Protein AF-A0A8J9UWP9-F1 (afdb_monomer)

Foldseek 3Di:
DDDDDPVVVCVVVVVVVVVVVVVVVVVVVVVVVVVVVVVVPDPPVVVVVVVVVVVDDDDPVVVVVVVVVVVQVVPPAADPVLVVLLVVLLVLLVVLLVVLLVLLVVLLVLLVCQPPPNDDPVSVVVNVVSLVVSLVSLVVSLVSLVVSLPRDHPDPVSVVSSLVSLVSSVVSLVSSLVSLVSSLVSLVVVLVVLVVVLVVLDPPVVPPPDDDDDPVVVVVVVVSVVVSVVSVVVSVVSVVVSVVSVVSSVSSVVSVVSSVVSSVVPPPDDDCVVVVVVVVVVVVVVVVVVVVVVVVVVVVVVVVVVVVVVVVVVVVVVVVCVVVVD

Mean predicted aligned error: 19.72 Å

Radius of gyration: 38.61 Å; Cα contacts (8 Å, |Δi|>4): 110; chains: 1; bounding box: 108×58×103 Å

InterPro domains:
  IPR000727 Target SNARE coiled-coil homology domain [PF05739] (269-320)
  IPR000727 Target SNARE coiled-coil homology domain [PS50192] (232-294)
  IPR000727 Target SNARE coiled-coil homology domain [SM00397] (227-294)
  IPR006011 Syntaxin, N-terminal domain [PF14523] (89-221)
  IPR006011 Syntaxin, N-terminal domain [SM00503] (78-188)
  IPR006012 Syntaxin/epimorphin, conserved site [PS00914] (238-277)
  IPR010989 SNARE [SSF47661] (83-287)
  IPR045242 Syntaxin [PTHR19957] (91-319)

Structure (mmCIF, N/CA/C/O backbone):
data_AF-A0A8J9UWP9-F1
#
_entry.id   AF-A0A8J9UWP9-F1
#
loop_
_atom_site.group_PDB
_atom_site.id
_atom_site.type_symbol
_atom_site.label_atom_id
_atom_site.label_alt_id
_atom_site.label_comp_id
_atom_site.label_asym_id
_atom_site.label_entity_id
_atom_site.label_seq_id
_atom_site.pdbx_PDB_ins_code
_atom_site.Cartn_x
_atom_site.Cartn_y
_atom_site.Cartn_z
_atom_site.occupancy
_atom_site.B_iso_or_equiv
_atom_site.auth_seq_id
_atom_site.auth_comp_id
_atom_site.auth_asym_id
_atom_site.auth_atom_id
_atom_site.pdbx_PDB_model_num
ATOM 1 N N . MET A 1 1 ? -28.656 14.283 -51.966 1.00 41.09 1 MET A N 1
ATOM 2 C CA . MET A 1 1 ? -27.387 14.918 -51.541 1.00 41.09 1 MET A CA 1
ATOM 3 C C . MET A 1 1 ? -26.388 13.821 -51.182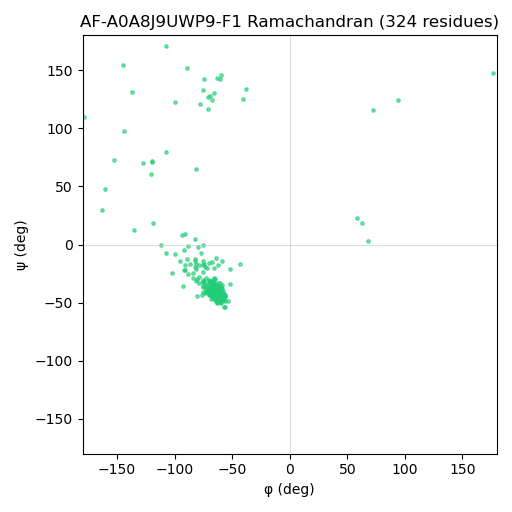 1.00 41.09 1 MET A C 1
ATOM 5 O O . MET A 1 1 ? -26.604 13.119 -50.203 1.00 41.09 1 MET A O 1
ATOM 9 N N . ARG A 1 2 ? -25.370 13.580 -52.023 1.00 38.69 2 ARG A N 1
ATOM 10 C CA . ARG A 1 2 ? -24.366 12.516 -51.819 1.00 38.69 2 ARG A CA 1
ATOM 11 C C . ARG A 1 2 ? -23.337 12.968 -50.773 1.00 38.69 2 ARG A C 1
ATOM 13 O O . ARG A 1 2 ? -22.699 13.998 -50.962 1.00 38.69 2 ARG A O 1
ATOM 20 N N . LYS A 1 3 ? -23.205 12.210 -49.676 1.00 49.81 3 LYS A N 1
ATOM 21 C CA . LYS A 1 3 ? -22.186 12.403 -48.632 1.00 49.81 3 LYS A CA 1
ATOM 22 C C . LYS A 1 3 ? -20.804 12.046 -49.190 1.00 49.81 3 LYS A C 1
ATOM 24 O O . LYS A 1 3 ? -20.622 10.967 -49.744 1.00 49.81 3 LYS A O 1
ATOM 29 N N . ILE A 1 4 ? -19.857 12.967 -49.043 1.00 47.25 4 ILE A N 1
ATOM 30 C CA . ILE A 1 4 ? -18.447 12.789 -49.408 1.00 47.25 4 ILE A CA 1
ATOM 31 C C . ILE A 1 4 ? -17.778 11.897 -48.339 1.00 47.25 4 ILE A C 1
ATOM 33 O O . ILE A 1 4 ? -17.993 12.144 -47.151 1.00 47.25 4 ILE A O 1
ATOM 37 N N . PRO A 1 5 ? -16.996 10.870 -48.719 1.00 47.97 5 PRO A N 1
ATOM 38 C CA . PRO A 1 5 ? -16.365 9.945 -47.775 1.00 47.97 5 PRO A CA 1
ATOM 39 C C . PRO A 1 5 ? -15.166 10.563 -47.021 1.00 47.97 5 PRO A C 1
ATOM 41 O O . PRO A 1 5 ? -14.366 11.311 -47.582 1.00 47.97 5 PRO A O 1
ATOM 44 N N . GLU A 1 6 ? -15.027 10.216 -45.735 1.00 52.97 6 GLU A N 1
ATOM 45 C CA . GLU A 1 6 ? -14.076 10.802 -44.764 1.00 52.97 6 GLU A CA 1
ATOM 46 C C . GLU A 1 6 ? -12.579 10.629 -45.092 1.00 52.97 6 GLU A C 1
ATOM 48 O O . GLU A 1 6 ? -11.755 11.394 -44.591 1.00 52.97 6 GLU A O 1
ATOM 53 N N . HIS A 1 7 ? -12.197 9.706 -45.980 1.00 48.69 7 HIS A N 1
ATOM 54 C CA . HIS A 1 7 ? -10.788 9.494 -46.350 1.00 48.69 7 HIS A CA 1
ATOM 55 C C . HIS A 1 7 ? -10.173 10.670 -47.134 1.00 48.69 7 HIS A C 1
ATOM 57 O O . HIS A 1 7 ? -8.953 10.794 -47.215 1.00 48.69 7 HIS A O 1
ATOM 63 N N . VAL A 1 8 ? -10.998 11.581 -47.665 1.00 47.81 8 VAL A N 1
ATOM 64 C CA . VAL A 1 8 ? -10.537 12.763 -48.415 1.00 47.81 8 VAL A CA 1
ATOM 65 C C . VAL A 1 8 ? -10.121 13.921 -47.485 1.00 47.81 8 VAL A C 1
ATOM 67 O O . VAL A 1 8 ? -9.406 14.828 -47.907 1.00 47.81 8 VAL A O 1
ATOM 70 N N . LYS A 1 9 ? -10.468 13.882 -46.187 1.00 47.97 9 LYS A N 1
ATOM 71 C CA . LYS A 1 9 ? -10.060 14.913 -45.206 1.00 47.97 9 LYS A CA 1
ATOM 72 C C . LYS A 1 9 ? -8.647 14.725 -44.631 1.00 47.97 9 LYS A C 1
ATOM 74 O O . LYS A 1 9 ? -8.129 15.653 -44.013 1.00 47.97 9 LYS A O 1
ATOM 79 N N . ILE A 1 10 ? -8.012 13.568 -44.835 1.00 47.44 10 ILE A N 1
ATOM 80 C CA . ILE A 1 10 ? -6.716 13.215 -44.213 1.00 47.44 10 ILE A CA 1
ATOM 81 C C . ILE A 1 10 ? -5.513 13.626 -45.092 1.00 47.44 10 ILE A C 1
ATOM 83 O O . ILE A 1 10 ? -4.420 13.887 -44.592 1.00 47.44 10 ILE A O 1
ATOM 87 N N . MET A 1 11 ? -5.712 13.796 -46.401 1.00 42.97 11 MET A N 1
ATOM 88 C CA . MET A 1 11 ? -4.667 14.229 -47.343 1.00 42.97 11 MET A CA 1
ATOM 89 C C . MET A 1 11 ? -3.981 15.575 -46.997 1.00 42.97 11 MET A C 1
ATOM 91 O O . MET A 1 11 ? -2.750 15.641 -47.029 1.00 42.97 11 MET A O 1
ATOM 95 N N . PRO A 1 12 ? -4.688 16.653 -46.595 1.00 46.16 12 PRO A N 1
ATOM 96 C CA . PRO A 1 12 ? -4.039 17.940 -46.325 1.00 46.16 12 PRO A CA 1
ATOM 97 C C . PRO A 1 12 ? -3.295 18.022 -44.977 1.00 46.16 12 PRO A C 1
ATOM 99 O O . PRO A 1 12 ? -2.613 19.023 -44.731 1.00 46.16 12 PRO A O 1
ATOM 102 N N . SER A 1 13 ? -3.404 17.018 -44.092 1.00 47.94 13 SER A N 1
ATOM 103 C CA . SER A 1 13 ? -2.669 16.973 -42.815 1.00 47.94 13 SER A CA 1
ATOM 104 C C . SER A 1 13 ? -1.337 16.220 -42.931 1.00 47.94 13 SER A C 1
ATOM 106 O O . SER A 1 13 ? -0.345 16.673 -42.356 1.00 47.94 13 SER A O 1
ATOM 108 N N . LEU A 1 14 ? -1.265 15.153 -43.740 1.00 44.06 14 LEU A N 1
ATOM 109 C CA . LEU A 1 14 ? -0.004 14.462 -44.047 1.00 44.06 14 LEU A CA 1
ATOM 110 C C . LEU A 1 14 ? 0.940 15.331 -44.890 1.00 44.06 14 LEU A C 1
ATOM 112 O O . LEU A 1 14 ? 2.129 15.408 -44.585 1.00 44.06 14 LEU A O 1
ATOM 116 N N . ILE A 1 15 ? 0.412 16.058 -45.883 1.00 48.78 15 ILE A N 1
ATOM 117 C CA . ILE A 1 15 ? 1.204 16.995 -46.701 1.00 48.78 15 ILE A CA 1
ATOM 118 C C . ILE A 1 15 ? 1.771 18.127 -45.826 1.00 48.78 15 ILE A C 1
ATOM 120 O O . ILE A 1 15 ? 2.938 18.490 -45.961 1.00 48.78 15 ILE A O 1
ATOM 124 N N . ARG A 1 16 ? 0.999 18.621 -44.844 1.00 47.47 16 ARG A N 1
ATOM 125 C CA . ARG A 1 16 ? 1.468 19.634 -43.882 1.00 47.47 16 ARG A CA 1
ATOM 126 C C . ARG A 1 16 ? 2.593 19.130 -42.974 1.00 47.47 16 ARG A C 1
ATOM 128 O O . ARG A 1 16 ? 3.540 19.877 -42.737 1.00 47.47 16 ARG A O 1
ATOM 135 N N . ARG A 1 17 ? 2.531 17.876 -42.508 1.00 46.59 17 ARG A N 1
ATOM 136 C CA . ARG A 1 17 ? 3.602 17.264 -41.695 1.00 46.59 17 ARG A CA 1
ATOM 137 C C . ARG A 1 17 ? 4.867 17.009 -42.517 1.00 46.59 17 ARG A C 1
ATOM 139 O O . ARG A 1 17 ? 5.956 17.328 -42.052 1.00 46.59 17 ARG A O 1
ATOM 146 N N . HIS A 1 18 ? 4.735 16.557 -43.765 1.00 49.84 18 HIS A N 1
ATOM 147 C CA . HIS A 1 18 ? 5.880 16.389 -44.668 1.00 49.84 18 HIS A CA 1
ATOM 148 C C . HIS A 1 18 ? 6.559 17.730 -45.002 1.00 49.84 18 HIS A C 1
ATOM 150 O O . HIS A 1 18 ? 7.787 17.813 -45.059 1.00 49.84 18 HIS A O 1
ATOM 156 N N . GLN A 1 19 ? 5.775 18.804 -45.152 1.00 46.09 19 GLN A N 1
ATOM 157 C CA . GLN A 1 19 ? 6.287 20.150 -45.424 1.00 46.09 19 GLN A CA 1
ATOM 158 C C . GLN A 1 19 ? 6.912 20.810 -44.179 1.00 46.09 19 GLN A C 1
ATOM 160 O O . GLN A 1 19 ? 7.901 21.533 -44.309 1.00 46.09 19 GLN A O 1
ATOM 165 N N . GLN A 1 20 ? 6.427 20.490 -42.971 1.00 46.84 20 GLN A N 1
ATOM 166 C CA . GLN A 1 20 ? 7.086 20.851 -41.708 1.00 46.84 20 GLN A CA 1
ATOM 167 C C . GLN A 1 20 ? 8.408 20.094 -41.499 1.00 46.84 20 GLN A C 1
ATOM 169 O O . GLN A 1 20 ? 9.399 20.719 -41.124 1.00 46.84 20 GLN A O 1
ATOM 174 N N . CYS A 1 21 ? 8.474 18.793 -41.808 1.00 45.00 21 CYS A N 1
ATOM 175 C CA . CYS A 1 21 ? 9.719 18.015 -41.746 1.00 45.00 21 CYS A CA 1
ATOM 176 C C . CYS A 1 21 ? 10.763 18.503 -42.765 1.00 45.00 21 CYS A C 1
ATOM 178 O O . CYS A 1 21 ? 11.931 18.659 -42.416 1.00 45.00 21 CYS A O 1
ATOM 180 N N . ALA A 1 22 ? 10.353 18.835 -43.994 1.00 46.31 22 ALA A N 1
ATOM 181 C CA . ALA A 1 22 ? 11.249 19.420 -44.996 1.00 46.31 22 ALA A CA 1
ATOM 182 C C . ALA A 1 22 ? 11.755 20.821 -44.589 1.00 46.31 22 ALA A C 1
ATOM 184 O O . ALA A 1 22 ? 12.907 21.168 -44.860 1.00 46.31 22 ALA A O 1
ATOM 185 N N . GLY A 1 23 ? 10.921 21.612 -43.903 1.00 49.38 23 GLY A N 1
ATOM 186 C CA . GLY A 1 23 ? 11.312 22.893 -43.3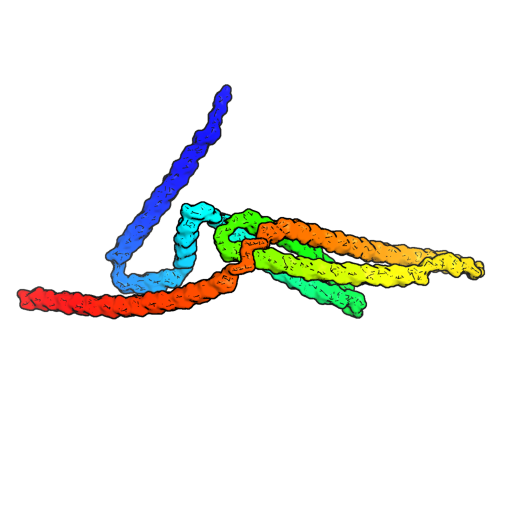09 1.00 49.38 23 GLY A CA 1
ATOM 187 C C . GLY A 1 23 ? 12.334 22.730 -42.181 1.00 49.38 23 GLY A C 1
ATOM 188 O O . GLY A 1 23 ? 13.349 23.419 -42.177 1.00 49.38 23 GLY A O 1
ATOM 189 N N . LEU A 1 24 ? 12.119 21.772 -41.276 1.00 48.25 24 LEU A N 1
ATOM 190 C CA . LEU A 1 24 ? 13.044 21.445 -40.185 1.00 48.25 24 LEU A CA 1
ATOM 191 C C . LEU A 1 24 ? 14.394 20.933 -40.697 1.00 48.25 24 LEU A C 1
ATOM 193 O O . LEU A 1 24 ? 15.428 21.372 -40.201 1.00 48.25 24 LEU A O 1
ATOM 197 N N . ILE A 1 25 ? 14.405 20.084 -41.728 1.00 47.31 25 ILE A N 1
ATOM 198 C CA . ILE A 1 25 ? 15.646 19.611 -42.357 1.00 47.31 25 ILE A CA 1
ATOM 199 C C . ILE A 1 25 ? 16.391 20.781 -43.005 1.00 47.31 25 ILE A C 1
ATOM 201 O O . ILE A 1 25 ? 17.583 20.936 -42.753 1.00 47.31 25 ILE A O 1
ATOM 205 N N . LYS A 1 26 ? 15.698 21.664 -43.745 1.00 45.88 26 LYS A N 1
ATOM 206 C CA . LYS A 1 26 ? 16.313 22.873 -44.321 1.00 45.88 26 LYS A CA 1
ATOM 207 C C . LYS A 1 26 ? 16.879 23.797 -43.249 1.00 45.88 26 LYS A C 1
ATOM 209 O O . LYS A 1 26 ? 18.000 24.273 -43.412 1.00 45.88 26 LYS A O 1
ATOM 214 N N . VAL A 1 27 ? 16.160 24.021 -42.149 1.00 50.25 27 VAL A N 1
ATOM 215 C CA . VAL A 1 27 ? 16.639 24.832 -41.019 1.00 50.25 27 VAL A CA 1
ATOM 216 C C . VAL A 1 27 ? 17.865 24.183 -40.374 1.00 50.25 27 VAL A C 1
ATOM 218 O O . VAL A 1 27 ? 18.854 24.874 -40.165 1.00 50.25 27 VAL A O 1
ATOM 221 N N . MET A 1 28 ? 17.874 22.865 -40.162 1.00 48.00 28 MET A N 1
ATOM 222 C CA . MET A 1 28 ? 19.023 22.139 -39.605 1.00 48.00 28 MET A CA 1
ATOM 223 C C . MET A 1 28 ? 20.252 22.188 -40.523 1.00 48.00 28 MET A C 1
ATOM 225 O O . MET A 1 28 ? 21.348 22.479 -40.050 1.00 48.00 28 MET A O 1
ATOM 229 N N . THR A 1 29 ? 20.092 21.997 -41.837 1.00 48.59 29 THR A N 1
ATOM 230 C CA . THR A 1 29 ? 21.203 22.135 -42.796 1.00 48.59 29 THR A CA 1
ATOM 231 C C . THR A 1 29 ? 21.679 23.580 -42.936 1.00 48.59 29 THR A C 1
ATOM 233 O O . THR A 1 29 ? 22.869 23.804 -43.132 1.00 48.59 29 THR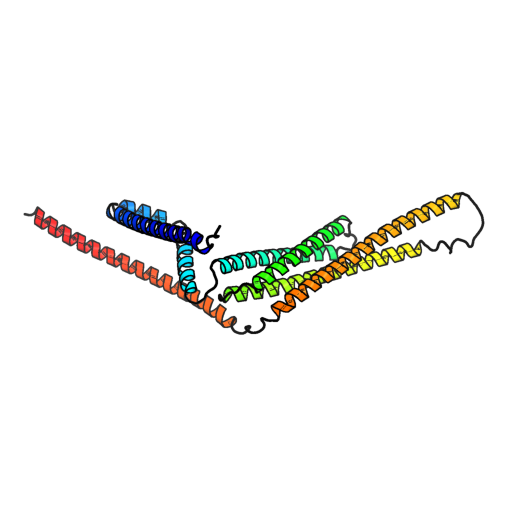 A O 1
ATOM 236 N N . THR A 1 30 ? 20.787 24.566 -42.781 1.00 47.69 30 THR A N 1
ATOM 237 C CA . THR A 1 30 ? 21.146 25.995 -42.815 1.00 47.69 30 THR A CA 1
ATOM 238 C C . THR A 1 30 ? 21.843 26.425 -41.524 1.00 47.69 30 THR A C 1
ATOM 240 O O . THR A 1 30 ? 22.784 27.205 -41.566 1.00 47.69 30 THR A O 1
ATOM 243 N N . ILE A 1 31 ? 21.449 25.876 -40.370 1.00 50.00 31 ILE A N 1
ATOM 244 C CA . ILE A 1 31 ? 22.150 26.063 -39.094 1.00 50.00 31 ILE A CA 1
ATOM 245 C C . ILE A 1 31 ? 23.519 25.383 -39.150 1.00 50.00 31 ILE A C 1
ATOM 247 O O . ILE A 1 31 ? 24.498 25.987 -38.727 1.00 50.00 31 ILE A O 1
ATOM 251 N N . ALA A 1 32 ? 23.622 24.179 -39.718 1.00 48.66 32 ALA A N 1
ATOM 252 C CA . ALA A 1 32 ? 24.895 23.485 -39.896 1.00 48.66 32 ALA A CA 1
ATOM 253 C C . ALA A 1 32 ? 25.838 24.244 -40.844 1.00 48.66 32 ALA A C 1
ATOM 255 O O . ALA A 1 32 ? 27.020 24.398 -40.536 1.00 48.66 32 ALA A O 1
ATOM 256 N N . SER A 1 33 ? 25.321 24.790 -41.951 1.00 48.75 33 SER A N 1
ATOM 257 C CA . SER A 1 33 ? 26.114 25.585 -42.894 1.00 48.75 33 SER A CA 1
ATOM 258 C C . SER A 1 33 ? 26.479 26.967 -42.342 1.00 48.75 33 SER A C 1
ATOM 260 O O . SER A 1 33 ? 27.625 27.384 -42.500 1.00 48.75 33 SER A O 1
ATOM 262 N N . LEU A 1 34 ? 25.586 27.643 -41.603 1.00 46.81 34 LEU A N 1
ATOM 263 C CA . LEU A 1 34 ? 25.931 28.862 -40.859 1.00 46.81 34 LEU A CA 1
ATOM 264 C C . LEU A 1 34 ? 26.965 28.571 -39.771 1.00 46.81 34 LEU A C 1
ATOM 266 O O . LEU A 1 34 ? 27.867 29.377 -39.569 1.00 46.81 34 LEU A O 1
ATOM 270 N N . CYS A 1 35 ? 26.865 27.437 -39.076 1.00 47.19 35 CYS A N 1
ATOM 271 C CA . CYS A 1 35 ? 27.820 27.054 -38.041 1.00 47.19 35 CYS A CA 1
ATOM 272 C C . CYS A 1 35 ? 29.195 26.748 -38.653 1.00 47.19 35 CYS A C 1
ATOM 274 O O . CYS A 1 35 ? 30.207 27.169 -38.099 1.00 47.19 35 CYS A O 1
ATOM 276 N N . ALA A 1 36 ? 29.240 26.121 -39.833 1.00 47.44 36 ALA A N 1
ATOM 277 C CA . ALA A 1 36 ? 30.467 25.901 -40.597 1.00 47.44 36 ALA A CA 1
ATOM 278 C C . ALA A 1 36 ? 31.075 27.215 -41.130 1.00 47.44 36 ALA A C 1
ATOM 280 O O . ALA A 1 36 ? 32.272 27.450 -40.966 1.00 47.44 36 ALA A O 1
ATOM 281 N N . ALA A 1 37 ? 30.258 28.123 -41.677 1.00 46.94 37 ALA A N 1
ATOM 282 C CA . ALA A 1 37 ? 30.705 29.421 -42.194 1.00 46.94 37 ALA A CA 1
ATOM 283 C C . ALA A 1 37 ? 31.194 30.372 -41.083 1.00 46.94 37 ALA A C 1
ATOM 285 O O . ALA A 1 37 ? 32.176 31.100 -41.252 1.00 46.94 37 ALA A O 1
ATOM 286 N N . LYS A 1 38 ? 30.556 30.329 -39.907 1.00 45.00 38 LYS A N 1
ATOM 287 C CA . LYS A 1 38 ? 30.966 31.101 -38.722 1.00 45.00 38 LYS A CA 1
ATOM 288 C C . LYS A 1 38 ? 32.202 30.503 -38.042 1.00 45.00 38 LYS A C 1
ATOM 290 O O . LYS A 1 38 ? 32.947 31.231 -37.396 1.00 45.00 38 LYS A O 1
ATOM 295 N N . CYS A 1 39 ? 32.464 29.206 -38.235 1.00 42.81 39 CYS A N 1
ATOM 296 C CA . CYS A 1 39 ? 33.704 28.547 -37.815 1.00 42.81 39 CYS A CA 1
ATOM 297 C C . CYS A 1 39 ? 34.889 28.895 -38.738 1.00 42.81 39 CYS A C 1
ATOM 299 O O . CYS A 1 39 ? 36.012 29.029 -38.261 1.00 42.81 39 CYS A O 1
ATOM 301 N N . ALA A 1 40 ? 34.637 29.125 -40.033 1.00 46.19 40 ALA A N 1
ATOM 302 C CA . ALA A 1 40 ? 35.661 29.473 -41.023 1.00 46.19 40 ALA A CA 1
ATOM 303 C C . ALA A 1 40 ? 36.176 30.927 -40.931 1.00 46.19 40 ALA A C 1
ATOM 305 O O . ALA A 1 40 ? 37.241 31.234 -41.457 1.00 46.19 40 ALA A O 1
ATOM 306 N N . THR A 1 41 ? 35.446 31.823 -40.257 1.00 50.06 41 THR A N 1
ATOM 307 C CA . THR A 1 41 ? 35.743 33.271 -40.199 1.00 50.06 41 THR A CA 1
ATOM 308 C C . THR A 1 41 ? 36.195 33.769 -38.822 1.00 50.06 41 THR A C 1
ATOM 310 O O . THR A 1 41 ? 36.502 34.949 -38.657 1.00 50.06 41 THR A O 1
ATOM 313 N N . MET A 1 42 ? 36.274 32.894 -37.814 1.00 43.38 42 MET A N 1
ATOM 314 C CA . MET A 1 42 ? 36.629 33.283 -36.447 1.00 43.38 42 MET A CA 1
ATOM 315 C C . MET A 1 42 ? 38.101 32.991 -36.144 1.00 43.38 42 MET A C 1
ATOM 317 O O . MET A 1 42 ? 38.547 31.847 -36.218 1.00 43.38 42 MET A O 1
ATOM 321 N N . SER A 1 43 ? 38.860 34.020 -35.750 1.00 51.84 43 SER A N 1
ATOM 322 C CA . SER A 1 43 ? 40.264 33.848 -35.365 1.00 51.84 43 SER A CA 1
ATOM 323 C C . SER A 1 43 ? 40.416 32.889 -34.172 1.00 51.84 43 SER A C 1
ATOM 325 O O . SER A 1 43 ? 39.581 32.835 -33.258 1.00 51.84 43 SER A O 1
ATOM 327 N N . LEU A 1 44 ? 41.516 32.127 -34.191 1.00 48.78 44 LEU A N 1
ATOM 328 C CA . LEU A 1 44 ? 41.834 31.002 -33.299 1.00 48.78 44 LEU A CA 1
ATOM 329 C C . LEU A 1 44 ? 41.716 31.316 -31.791 1.00 48.78 44 LEU A C 1
ATOM 331 O O . LEU A 1 44 ? 41.555 30.409 -30.972 1.00 48.78 44 LEU A O 1
ATOM 335 N N . THR A 1 45 ? 41.777 32.591 -31.405 1.00 47.78 45 THR A N 1
ATOM 336 C CA . THR A 1 45 ? 41.697 33.060 -30.016 1.00 47.78 45 THR A CA 1
ATOM 337 C C . THR A 1 45 ? 40.268 33.098 -29.467 1.00 47.78 45 THR A C 1
ATOM 339 O O . THR A 1 45 ? 40.072 32.776 -28.297 1.00 47.78 45 THR A O 1
ATOM 342 N N . ARG A 1 46 ? 39.242 33.382 -30.286 1.00 45.81 46 ARG A N 1
ATOM 343 C CA . ARG A 1 46 ? 37.829 33.344 -29.835 1.00 45.81 46 ARG A CA 1
ATOM 344 C C . ARG A 1 46 ? 37.238 31.929 -29.828 1.00 45.81 46 ARG A C 1
ATOM 346 O O . ARG A 1 46 ? 36.298 31.661 -29.080 1.00 45.81 46 ARG A O 1
ATOM 353 N N . LEU A 1 47 ? 37.830 31.007 -30.590 1.00 44.41 47 LEU A N 1
ATOM 354 C CA . LEU A 1 47 ? 37.450 29.591 -30.626 1.00 44.41 47 LEU A CA 1
ATOM 355 C C . LEU A 1 47 ? 37.748 28.884 -29.290 1.00 44.41 47 LEU A C 1
ATOM 357 O O . LEU A 1 47 ? 36.939 28.087 -28.825 1.00 44.41 47 LEU A O 1
ATOM 361 N N . LYS A 1 48 ? 38.850 29.241 -28.610 1.00 43.22 48 LYS A N 1
ATOM 362 C CA . LYS A 1 48 ? 39.180 28.701 -27.278 1.00 43.22 48 LYS A CA 1
ATOM 363 C C . LYS A 1 48 ? 38.174 29.126 -26.203 1.00 43.22 48 LYS A C 1
ATOM 365 O O . LYS A 1 48 ? 37.734 28.279 -25.432 1.00 43.22 48 LYS A O 1
ATOM 370 N N . SER A 1 49 ? 37.743 30.390 -26.180 1.00 41.56 49 SER A N 1
ATOM 371 C CA . SER A 1 49 ? 36.729 30.846 -25.215 1.00 41.56 49 SER A CA 1
ATOM 372 C C . SER A 1 49 ? 35.320 30.326 -25.522 1.00 41.56 49 SER A C 1
ATOM 374 O O . SER A 1 49 ? 34.548 30.123 -24.592 1.00 41.56 49 SER A O 1
ATOM 376 N N . CYS A 1 50 ? 34.977 30.057 -26.788 1.00 40.00 50 CYS A N 1
ATOM 377 C CA . CYS A 1 50 ? 33.679 29.483 -27.161 1.00 40.00 50 CYS A CA 1
ATOM 378 C C . CYS A 1 50 ? 33.597 27.975 -26.849 1.00 40.00 50 CYS A C 1
ATOM 380 O O . CYS A 1 50 ? 32.632 27.528 -26.233 1.00 40.00 50 CYS A O 1
ATOM 382 N N . VAL A 1 51 ? 34.654 27.209 -27.149 1.00 44.03 51 VAL A N 1
ATOM 383 C CA . VAL A 1 51 ? 34.718 25.761 -26.869 1.00 44.03 51 VAL A CA 1
ATOM 384 C C . VAL A 1 51 ? 34.755 25.467 -25.364 1.00 44.03 51 VAL A C 1
ATOM 386 O O . VAL A 1 51 ? 34.131 24.510 -24.911 1.00 44.03 51 VAL A O 1
ATOM 389 N N . ILE A 1 52 ? 35.411 26.312 -24.561 1.00 42.66 52 ILE A N 1
ATOM 390 C CA . ILE A 1 52 ? 35.427 26.152 -23.097 1.00 42.66 52 ILE A CA 1
ATOM 391 C C . ILE A 1 52 ? 34.069 26.533 -22.479 1.00 42.66 52 ILE A C 1
ATOM 393 O O . ILE A 1 52 ? 33.629 25.884 -21.534 1.00 42.66 52 ILE A O 1
ATOM 397 N N . LYS A 1 53 ? 33.353 27.520 -23.038 1.00 41.00 53 LYS A N 1
ATOM 398 C CA . LYS A 1 53 ? 32.051 27.969 -22.507 1.00 41.00 53 LYS A CA 1
ATOM 399 C C . LYS A 1 53 ? 30.869 27.082 -22.929 1.00 41.00 53 LYS A C 1
ATOM 401 O O . LYS A 1 53 ? 29.829 27.134 -22.285 1.00 41.00 53 LYS A O 1
ATOM 406 N N . GLN A 1 54 ? 31.034 26.239 -23.952 1.00 34.28 54 GLN A N 1
ATOM 407 C CA . GLN A 1 54 ? 30.000 25.311 -24.437 1.00 34.28 54 GLN A CA 1
ATOM 408 C C . GLN A 1 54 ? 30.176 23.866 -23.931 1.00 34.28 54 GLN A C 1
ATOM 410 O O . GLN A 1 54 ? 29.272 23.047 -24.066 1.00 34.28 54 GLN A O 1
ATOM 415 N N . SER A 1 55 ? 31.301 23.558 -23.271 1.00 32.06 55 SER A N 1
ATOM 416 C CA . SER A 1 55 ? 31.539 22.266 -22.605 1.00 32.06 55 SER A CA 1
ATOM 417 C C . SER A 1 55 ? 30.772 22.103 -21.280 1.00 32.06 55 SER A C 1
ATOM 419 O O . SER A 1 55 ? 30.876 21.057 -20.642 1.00 32.06 55 SER A O 1
ATOM 421 N N . SER A 1 56 ? 30.002 23.111 -20.858 1.00 41.69 56 SER A N 1
ATOM 422 C CA . SER A 1 56 ? 29.213 23.093 -19.626 1.00 41.69 56 SER A CA 1
ATOM 423 C C . SER A 1 56 ? 27.754 23.454 -19.912 1.00 41.69 56 SER A C 1
ATOM 425 O O . SER A 1 56 ? 27.314 24.550 -19.595 1.00 41.69 56 SER A O 1
ATOM 427 N N . GLN A 1 57 ? 27.018 22.561 -20.584 1.00 41.31 57 GLN A N 1
ATOM 428 C CA . GLN A 1 57 ? 25.599 22.276 -20.302 1.00 41.31 57 GLN A CA 1
ATOM 429 C C . GLN A 1 57 ? 25.037 21.167 -21.226 1.00 41.31 57 GLN A C 1
ATOM 431 O O . GLN A 1 57 ? 24.802 21.351 -22.415 1.00 41.31 57 GLN A O 1
ATOM 436 N N . LYS A 1 58 ? 24.775 20.008 -20.609 1.00 44.94 58 LYS A N 1
ATOM 437 C CA . LYS A 1 58 ? 23.561 19.171 -20.739 1.00 44.94 58 LYS A CA 1
ATOM 438 C C . LYS A 1 58 ? 23.173 18.410 -22.026 1.00 44.94 58 LYS A C 1
ATOM 440 O O . LYS A 1 58 ? 22.173 17.707 -21.948 1.00 44.94 58 LYS A O 1
ATOM 445 N N . ASN A 1 59 ? 23.928 18.386 -23.129 1.00 45.53 59 ASN A N 1
ATOM 446 C CA . ASN A 1 59 ? 23.396 17.749 -24.363 1.00 45.53 59 ASN A CA 1
ATOM 447 C C . ASN A 1 59 ? 23.979 16.389 -24.803 1.00 45.53 59 ASN A C 1
ATOM 449 O O . ASN A 1 59 ? 23.383 15.751 -25.667 1.00 45.53 59 ASN A O 1
ATOM 453 N N . ASN A 1 60 ? 25.043 15.863 -24.185 1.00 44.16 60 ASN A N 1
ATOM 454 C CA . ASN A 1 60 ? 25.581 14.546 -24.588 1.00 44.16 60 ASN A CA 1
ATOM 455 C C . ASN A 1 60 ? 24.842 13.336 -23.990 1.00 44.16 60 ASN A C 1
ATOM 457 O O . ASN A 1 60 ? 24.911 12.254 -24.561 1.00 44.16 60 ASN A O 1
ATOM 461 N N . LEU A 1 61 ? 24.081 13.507 -22.903 1.00 44.56 61 LEU A N 1
ATOM 462 C CA . LEU A 1 61 ? 23.249 12.426 -22.357 1.00 44.56 61 LEU A CA 1
ATOM 463 C C . LEU A 1 61 ? 21.925 12.273 -23.125 1.00 44.56 61 LEU A C 1
ATOM 465 O O . LEU A 1 61 ? 21.393 11.174 -23.232 1.00 44.56 61 LEU A O 1
ATOM 469 N N . ILE A 1 62 ? 21.402 13.369 -23.684 1.00 43.03 62 ILE A N 1
ATOM 470 C CA . ILE A 1 62 ? 20.115 13.377 -24.392 1.00 43.03 62 ILE A CA 1
ATOM 471 C C . ILE A 1 62 ? 20.286 12.860 -25.822 1.00 43.03 62 ILE A C 1
ATOM 473 O O . ILE A 1 62 ? 19.511 12.017 -26.252 1.00 43.03 62 ILE A O 1
ATOM 477 N N . ILE A 1 63 ? 21.332 13.294 -26.534 1.00 43.62 63 ILE A N 1
ATOM 478 C CA . ILE A 1 63 ? 21.585 12.863 -27.919 1.00 43.62 63 ILE A CA 1
ATOM 479 C C . ILE A 1 63 ? 22.070 11.404 -27.964 1.00 43.62 63 ILE A C 1
ATOM 481 O O . ILE A 1 63 ? 21.653 10.654 -28.841 1.00 43.62 63 ILE A O 1
ATOM 485 N N . GLY A 1 64 ? 22.872 10.973 -26.980 1.00 45.19 64 GLY A N 1
ATOM 486 C CA . GLY A 1 64 ? 23.264 9.567 -26.829 1.00 45.19 64 GLY A CA 1
ATOM 487 C C . GLY A 1 64 ? 22.075 8.648 -26.524 1.00 45.19 64 GLY A C 1
ATOM 488 O O . GLY A 1 64 ? 21.933 7.611 -27.163 1.00 45.19 64 GLY A O 1
ATOM 489 N N . ARG A 1 65 ? 21.160 9.062 -25.629 1.00 49.34 65 ARG A N 1
ATOM 490 C CA . ARG A 1 65 ? 19.890 8.342 -25.403 1.00 49.34 65 ARG A CA 1
ATOM 491 C C . ARG A 1 65 ? 19.010 8.334 -26.652 1.00 49.34 65 ARG A C 1
ATOM 493 O O . ARG A 1 65 ? 18.411 7.312 -26.944 1.00 49.34 65 ARG A O 1
ATOM 500 N N . PHE A 1 66 ? 18.968 9.429 -27.410 1.00 43.59 66 PHE A N 1
ATOM 501 C CA . PHE A 1 66 ? 18.171 9.510 -28.636 1.00 43.59 66 PHE A CA 1
ATOM 502 C C . PHE A 1 66 ? 18.668 8.543 -29.722 1.00 43.59 66 PHE A C 1
ATOM 504 O O . PHE A 1 66 ? 17.857 7.931 -30.408 1.00 43.59 66 PHE A O 1
ATOM 511 N N . PHE A 1 67 ? 19.986 8.359 -29.850 1.00 40.59 67 PHE A N 1
ATOM 512 C CA . PHE A 1 67 ? 20.568 7.452 -30.844 1.00 40.59 67 PHE A CA 1
ATOM 513 C C . PHE A 1 67 ? 20.374 5.968 -30.480 1.00 40.59 67 PHE A C 1
ATOM 515 O O . PHE A 1 67 ? 19.964 5.189 -31.334 1.00 40.59 67 PHE A O 1
ATOM 522 N N . VAL A 1 68 ? 20.551 5.595 -29.205 1.00 51.34 68 VAL A N 1
ATOM 523 C CA . VAL A 1 68 ? 20.322 4.213 -28.724 1.00 51.34 68 VAL A CA 1
ATOM 524 C C . VAL A 1 68 ? 18.842 3.811 -28.818 1.00 51.34 68 VAL A C 1
ATOM 526 O O . VAL A 1 68 ? 18.523 2.681 -29.175 1.00 51.34 68 VAL A O 1
ATOM 529 N N . ILE A 1 69 ? 17.919 4.744 -28.567 1.00 52.19 69 ILE A N 1
ATOM 530 C CA . ILE A 1 69 ? 16.472 4.497 -28.698 1.00 52.19 69 ILE A CA 1
ATOM 531 C C . ILE A 1 69 ? 16.069 4.299 -30.170 1.00 52.19 69 ILE A C 1
ATOM 533 O O . ILE A 1 69 ? 15.180 3.501 -30.468 1.00 52.19 69 ILE A O 1
ATOM 537 N N . MET A 1 70 ? 16.733 4.982 -31.107 1.00 41.78 70 MET A N 1
ATOM 538 C CA . MET A 1 70 ? 16.401 4.891 -32.530 1.00 41.78 70 MET A CA 1
ATOM 539 C C . MET A 1 70 ? 16.861 3.567 -33.170 1.00 41.78 70 MET A C 1
ATOM 541 O O . MET A 1 70 ? 16.174 3.068 -34.058 1.00 41.78 70 MET A O 1
ATOM 545 N N . GLU A 1 71 ? 17.960 2.960 -32.701 1.00 37.69 71 GLU A N 1
ATOM 546 C CA . GLU A 1 71 ? 18.383 1.618 -33.147 1.00 37.69 71 GLU A CA 1
ATOM 547 C C . GLU A 1 71 ? 17.458 0.505 -32.627 1.00 37.69 71 GLU A C 1
ATOM 549 O O . GLU A 1 71 ? 17.098 -0.390 -33.391 1.00 37.69 71 GLU A O 1
ATOM 554 N N . ALA A 1 72 ? 16.962 0.604 -31.387 1.00 43.12 72 ALA A N 1
ATOM 555 C CA . ALA A 1 72 ? 15.983 -0.349 -30.840 1.00 43.12 72 ALA A CA 1
ATOM 556 C C . ALA A 1 72 ? 14.617 -0.309 -31.565 1.00 43.12 72 ALA A C 1
ATOM 558 O O . ALA A 1 72 ? 13.853 -1.272 -31.543 1.00 43.12 72 ALA A O 1
ATOM 559 N N . SER A 1 73 ? 14.317 0.791 -32.262 1.00 42.94 73 SER A N 1
ATOM 560 C CA . SER A 1 73 ? 13.043 0.999 -32.965 1.00 42.94 73 SER A CA 1
ATOM 561 C C . SER A 1 73 ? 12.918 0.210 -34.280 1.00 42.94 73 SER A C 1
ATOM 563 O O . SER A 1 73 ? 11.820 0.111 -34.826 1.00 42.94 73 SER A O 1
ATOM 565 N N . TYR A 1 74 ? 14.016 -0.338 -34.820 1.00 43.75 74 TYR A N 1
ATOM 566 C CA . TYR A 1 74 ? 14.017 -1.023 -36.124 1.00 43.75 74 TYR A CA 1
ATOM 567 C C . TYR A 1 74 ? 13.708 -2.529 -36.050 1.00 43.75 74 TYR A C 1
ATOM 569 O O . TYR A 1 74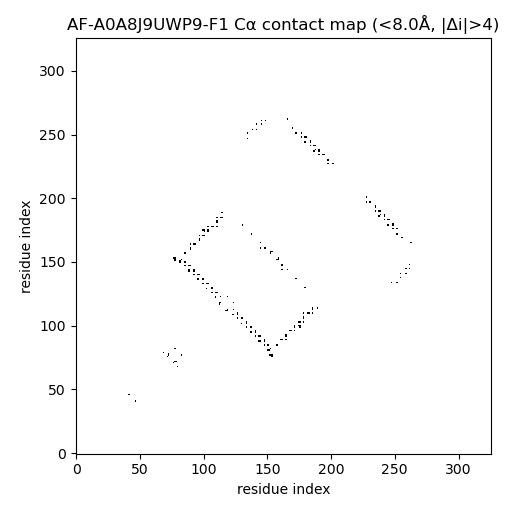 ? 13.388 -3.134 -37.074 1.00 43.75 74 TYR A O 1
ATOM 577 N N . GLN A 1 75 ? 13.715 -3.130 -34.857 1.00 39.75 75 GLN A N 1
ATOM 578 C CA . GLN A 1 75 ? 13.315 -4.524 -34.627 1.00 39.75 75 GLN A CA 1
ATOM 579 C C . GLN A 1 75 ? 12.131 -4.595 -33.654 1.00 39.75 75 GLN A C 1
ATOM 581 O O . GLN A 1 75 ? 12.268 -5.008 -32.514 1.00 39.75 75 GLN A O 1
ATOM 586 N N . GLY A 1 76 ? 10.942 -4.181 -34.109 1.00 56.16 76 GLY A N 1
ATOM 587 C CA . GLY A 1 76 ? 9.663 -4.482 -33.438 1.00 56.16 76 GLY A CA 1
ATOM 588 C C . GLY A 1 76 ? 9.515 -4.011 -31.979 1.00 56.16 76 GLY A C 1
ATOM 589 O O . GLY A 1 76 ? 8.713 -4.597 -31.247 1.00 56.16 76 GLY A O 1
ATOM 590 N N . GLY A 1 77 ? 10.288 -2.997 -31.578 1.00 49.12 77 GLY A N 1
ATOM 591 C CA . GLY A 1 77 ? 10.535 -2.612 -30.191 1.00 49.12 77 GLY A CA 1
ATOM 592 C C . GLY A 1 77 ? 9.540 -1.605 -29.617 1.00 49.12 77 GLY A C 1
ATOM 593 O O . GLY A 1 77 ? 8.928 -0.811 -30.331 1.00 49.12 77 GLY A O 1
ATOM 594 N N . VAL A 1 78 ? 9.380 -1.686 -28.301 1.00 56.03 78 VAL A N 1
ATOM 595 C CA . VAL A 1 78 ? 8.516 -0.879 -27.424 1.00 56.03 78 VAL A CA 1
ATOM 596 C C . VAL A 1 78 ? 8.468 0.595 -27.841 1.00 56.03 78 VAL A C 1
ATOM 598 O O . VAL A 1 78 ? 9.504 1.213 -28.095 1.00 56.03 78 VAL A O 1
ATOM 601 N N . THR A 1 79 ? 7.268 1.185 -27.901 1.00 65.56 79 THR A N 1
ATOM 602 C CA . THR A 1 79 ? 7.142 2.602 -28.266 1.00 65.56 79 THR A CA 1
ATOM 603 C C . THR A 1 79 ? 7.850 3.473 -27.222 1.00 65.56 79 THR A C 1
ATOM 605 O O . THR A 1 79 ? 7.828 3.177 -26.028 1.00 65.56 79 THR A O 1
ATOM 608 N N . PHE A 1 80 ? 8.489 4.567 -27.649 1.00 68.62 80 PHE A N 1
ATOM 609 C CA . PHE A 1 80 ? 9.121 5.523 -26.725 1.00 68.62 80 PHE A CA 1
ATOM 610 C C . PHE A 1 80 ? 8.147 5.984 -25.619 1.00 68.62 80 PHE A C 1
ATOM 612 O O . PHE A 1 80 ? 8.548 6.152 -24.468 1.00 68.62 80 PHE A O 1
ATOM 619 N N . GLU A 1 81 ? 6.857 6.096 -25.954 1.00 73.69 81 GLU A N 1
ATOM 620 C CA . GLU A 1 81 ? 5.776 6.433 -25.023 1.00 73.69 81 GLU A CA 1
ATOM 621 C C . GLU A 1 81 ? 5.553 5.352 -23.947 1.00 73.69 81 GLU A C 1
ATOM 623 O O . GLU A 1 81 ? 5.379 5.690 -22.774 1.00 73.69 81 GLU A O 1
ATOM 628 N N . ASP A 1 82 ? 5.616 4.064 -24.301 1.00 79.88 82 ASP A N 1
ATOM 629 C CA . ASP A 1 82 ? 5.440 2.954 -23.353 1.00 79.88 82 ASP A CA 1
ATOM 630 C C . ASP A 1 82 ? 6.589 2.867 -22.341 1.00 79.88 82 ASP A C 1
ATOM 632 O O . ASP A 1 82 ? 6.357 2.596 -21.161 1.00 79.88 82 ASP A O 1
ATOM 636 N N . ASN A 1 83 ? 7.828 3.138 -22.765 1.00 83.19 83 ASN A N 1
ATOM 637 C CA . ASN A 1 83 ? 8.975 3.136 -21.855 1.00 83.19 83 ASN A CA 1
ATOM 638 C C . ASN A 1 83 ? 8.933 4.323 -20.878 1.00 83.19 83 ASN A C 1
ATOM 640 O O . ASN A 1 83 ? 9.157 4.144 -19.681 1.00 83.19 83 ASN A O 1
ATOM 644 N N . ASP A 1 84 ? 8.592 5.527 -21.345 1.00 87.06 84 ASP A N 1
ATOM 645 C CA . ASP A 1 84 ? 8.415 6.683 -20.457 1.00 87.06 84 ASP A CA 1
ATOM 646 C C . ASP A 1 84 ? 7.290 6.435 -19.442 1.00 87.06 84 ASP A C 1
ATOM 648 O O . ASP A 1 84 ? 7.445 6.711 -18.246 1.00 87.06 84 ASP A O 1
ATOM 652 N N . LYS A 1 85 ? 6.183 5.833 -19.890 1.00 90.50 85 LYS A N 1
ATOM 653 C CA . LYS A 1 85 ? 5.074 5.433 -19.021 1.00 90.50 85 LYS A CA 1
ATOM 654 C C . LYS A 1 85 ? 5.492 4.374 -18.000 1.00 90.50 85 LYS A C 1
ATOM 656 O O . LYS A 1 85 ? 5.149 4.497 -16.823 1.00 90.50 85 LYS A O 1
ATOM 661 N N . PHE A 1 86 ? 6.275 3.378 -18.414 1.00 92.19 86 PHE A N 1
ATOM 662 C CA . PHE A 1 86 ? 6.843 2.370 -17.520 1.00 92.19 86 PHE A CA 1
ATOM 663 C C . PHE A 1 86 ? 7.684 3.021 -16.410 1.00 92.19 86 PHE A C 1
ATOM 665 O O . PHE A 1 86 ? 7.508 2.722 -15.225 1.00 92.19 86 PHE A O 1
ATOM 672 N N . GLN A 1 87 ? 8.568 3.956 -16.768 1.00 90.69 87 GLN A N 1
ATOM 673 C CA . GLN A 1 87 ? 9.420 4.660 -15.804 1.00 90.69 87 GLN A CA 1
ATOM 674 C C . GLN A 1 87 ? 8.605 5.516 -14.825 1.00 90.69 87 GLN A C 1
ATOM 676 O O . GLN A 1 87 ? 8.877 5.517 -13.625 1.00 90.69 87 GLN A O 1
ATOM 681 N N . GLN A 1 88 ? 7.569 6.208 -15.299 1.00 92.62 88 GLN A N 1
ATOM 682 C CA . GLN A 1 88 ? 6.696 6.999 -14.428 1.00 92.62 88 GLN A CA 1
ATOM 683 C C . GLN A 1 88 ? 5.898 6.122 -13.451 1.00 92.62 88 GLN A C 1
ATOM 685 O O . GLN A 1 88 ? 5.857 6.413 -12.249 1.00 92.62 88 GLN A O 1
ATOM 690 N N . LEU A 1 89 ? 5.297 5.030 -13.941 1.00 95.56 89 LEU A N 1
ATOM 691 C CA . LEU A 1 89 ? 4.535 4.100 -13.105 1.00 95.56 89 LEU A CA 1
ATOM 692 C C . LEU A 1 89 ? 5.431 3.435 -12.063 1.00 95.56 89 LEU A C 1
ATOM 694 O O . LEU A 1 89 ? 5.118 3.481 -10.877 1.00 95.56 89 LEU A O 1
ATOM 698 N N . SER A 1 90 ? 6.571 2.879 -12.478 1.00 94.75 90 SER A N 1
ATOM 699 C CA . SER A 1 90 ? 7.516 2.206 -11.576 1.00 94.75 90 SER A CA 1
ATOM 700 C C . SER A 1 90 ? 8.020 3.124 -10.456 1.00 94.75 90 SER A C 1
ATOM 702 O O . SER A 1 90 ? 8.022 2.723 -9.290 1.00 94.75 90 SER A O 1
ATOM 704 N N . GLN A 1 91 ? 8.367 4.379 -10.763 1.00 95.00 91 GLN A N 1
ATOM 705 C CA . GLN A 1 91 ? 8.766 5.367 -9.752 1.00 95.00 91 GLN A CA 1
ATOM 706 C C . GLN A 1 91 ? 7.626 5.705 -8.784 1.00 95.00 91 GLN A C 1
ATOM 708 O O . GLN A 1 91 ? 7.835 5.778 -7.568 1.00 95.00 91 GLN A O 1
ATOM 713 N N . THR A 1 92 ? 6.412 5.888 -9.305 1.00 96.50 92 THR A N 1
ATOM 714 C CA . THR A 1 92 ? 5.231 6.187 -8.482 1.00 96.50 92 THR A CA 1
ATOM 715 C C . THR A 1 92 ? 4.895 5.022 -7.553 1.00 96.50 92 THR A C 1
ATOM 717 O O . THR A 1 92 ? 4.689 5.226 -6.355 1.00 96.50 92 THR A O 1
ATOM 720 N N . ILE A 1 93 ? 4.920 3.795 -8.077 1.00 97.31 93 ILE A N 1
ATOM 721 C CA . ILE A 1 93 ? 4.699 2.561 -7.319 1.00 97.31 93 ILE A CA 1
ATOM 722 C C . ILE A 1 93 ? 5.741 2.435 -6.206 1.00 97.31 93 ILE A C 1
ATOM 724 O O . ILE A 1 93 ? 5.360 2.284 -5.048 1.00 97.31 93 ILE A O 1
ATOM 728 N N . ALA A 1 94 ? 7.034 2.594 -6.510 1.00 96.12 94 ALA A N 1
ATOM 729 C CA . ALA A 1 94 ? 8.101 2.544 -5.508 1.00 96.12 94 ALA A CA 1
ATOM 730 C C . ALA A 1 94 ? 7.888 3.567 -4.375 1.00 96.12 94 ALA A C 1
ATOM 732 O O . ALA A 1 94 ? 8.027 3.250 -3.191 1.00 96.12 94 ALA A O 1
ATOM 733 N N . SER A 1 95 ? 7.501 4.800 -4.724 1.00 97.50 95 SER A N 1
ATOM 734 C CA . SER A 1 95 ? 7.181 5.841 -3.739 1.00 97.50 95 SER A CA 1
ATOM 735 C C . SER A 1 95 ? 6.000 5.445 -2.852 1.00 97.50 95 SER A C 1
ATOM 737 O O . SER A 1 95 ? 6.043 5.632 -1.633 1.00 97.50 95 SER A O 1
ATOM 739 N N . ASN A 1 96 ? 4.950 4.877 -3.443 1.00 98.12 96 ASN A N 1
ATOM 740 C CA . ASN A 1 96 ? 3.762 4.467 -2.709 1.00 98.12 96 ASN A CA 1
ATOM 741 C C . ASN A 1 96 ? 4.028 3.269 -1.799 1.00 98.12 96 ASN A C 1
ATOM 743 O O . ASN A 1 96 ? 3.624 3.323 -0.642 1.00 98.12 96 ASN A O 1
ATOM 747 N N . ILE A 1 97 ? 4.759 2.249 -2.259 1.00 96.88 97 ILE A N 1
ATOM 748 C CA . ILE A 1 97 ? 5.205 1.117 -1.429 1.00 96.88 97 ILE A CA 1
ATOM 749 C C . ILE A 1 97 ? 5.942 1.642 -0.194 1.00 96.88 97 ILE A C 1
ATOM 751 O O . ILE A 1 97 ? 5.593 1.290 0.933 1.00 96.88 97 ILE A O 1
ATOM 755 N N . LYS A 1 98 ? 6.894 2.567 -0.380 1.00 97.00 98 LYS A N 1
ATOM 756 C CA . LYS A 1 98 ? 7.631 3.178 0.733 1.00 97.00 98 LYS A CA 1
ATOM 757 C C . LYS A 1 98 ? 6.703 3.891 1.721 1.00 97.00 98 LYS A C 1
ATOM 759 O O . LYS A 1 98 ? 6.845 3.702 2.927 1.00 97.00 98 LYS A O 1
ATOM 764 N N . LYS A 1 99 ? 5.744 4.684 1.232 1.00 97.88 99 LYS A N 1
ATOM 765 C CA . LYS A 1 99 ? 4.749 5.370 2.080 1.00 97.88 99 LYS A CA 1
ATOM 766 C C . LYS A 1 99 ? 3.858 4.379 2.832 1.00 97.88 99 LYS A C 1
ATOM 768 O O . LYS A 1 99 ? 3.621 4.569 4.020 1.00 97.88 99 LYS A O 1
ATOM 773 N N . ILE A 1 100 ? 3.388 3.319 2.171 1.00 97.25 100 ILE A N 1
ATOM 774 C CA . ILE A 1 100 ? 2.592 2.258 2.805 1.00 97.25 100 ILE A CA 1
ATOM 775 C C . ILE A 1 100 ? 3.422 1.604 3.911 1.00 97.25 100 ILE A C 1
ATOM 777 O O . ILE A 1 100 ? 2.962 1.536 5.043 1.00 97.25 100 ILE A O 1
ATOM 781 N N . SER A 1 101 ? 4.663 1.208 3.633 1.00 96.62 101 SER A N 1
ATOM 782 C CA . SER A 1 101 ? 5.566 0.600 4.619 1.00 96.62 101 SER A CA 1
ATOM 783 C C . SER A 1 101 ? 5.815 1.504 5.841 1.00 96.62 101 SER A C 1
ATOM 785 O O . SER A 1 101 ? 5.740 1.061 6.994 1.00 96.62 101 SER A O 1
ATOM 787 N N . GLN A 1 102 ? 6.013 2.807 5.615 1.00 97.88 102 GLN A N 1
ATOM 788 C CA . GLN A 1 102 ? 6.117 3.802 6.688 1.00 97.88 102 GLN A CA 1
ATOM 789 C C . GLN A 1 102 ? 4.828 3.891 7.514 1.00 97.88 102 GLN A C 1
ATOM 791 O O . GLN A 1 102 ? 4.883 3.884 8.746 1.00 97.88 102 GLN A O 1
ATOM 796 N N . ASN A 1 103 ? 3.668 3.921 6.857 1.00 97.94 103 ASN A N 1
ATOM 797 C CA . ASN A 1 103 ? 2.380 3.929 7.539 1.00 97.94 103 ASN A CA 1
ATOM 798 C C . ASN A 1 103 ? 2.159 2.654 8.357 1.00 97.94 103 ASN A C 1
ATOM 800 O O . ASN A 1 103 ? 1.725 2.759 9.498 1.00 97.94 103 ASN A O 1
ATOM 804 N N . VAL A 1 104 ? 2.492 1.473 7.825 1.00 96.19 104 VAL A N 1
ATOM 805 C CA . VAL A 1 104 ? 2.401 0.188 8.543 1.00 96.19 104 VAL A CA 1
ATOM 806 C C . VAL A 1 104 ? 3.260 0.218 9.803 1.00 96.19 104 VAL A C 1
ATOM 808 O O . VAL A 1 104 ? 2.798 -0.171 10.874 1.00 96.19 104 VAL A O 1
ATOM 811 N N . SER A 1 105 ? 4.477 0.754 9.708 1.00 96.69 105 SER A N 1
ATOM 812 C CA . SER A 1 105 ? 5.373 0.904 10.858 1.00 96.69 105 SER A CA 1
ATOM 813 C C . SER A 1 105 ? 4.774 1.818 11.935 1.00 96.69 105 SER A C 1
ATOM 815 O O . SER A 1 105 ? 4.782 1.478 13.119 1.00 96.69 105 SER A O 1
ATOM 817 N N . SER A 1 106 ? 4.210 2.963 11.538 1.00 96.31 106 SER A N 1
ATOM 818 C CA . SER A 1 106 ? 3.516 3.883 12.451 1.00 96.31 106 SER A CA 1
ATOM 819 C C . SER A 1 106 ? 2.258 3.255 13.053 1.00 96.31 106 SER A C 1
ATOM 821 O O . SER A 1 106 ? 2.048 3.331 14.263 1.00 96.31 106 SER A O 1
ATOM 823 N N . MET A 1 107 ? 1.455 2.564 12.240 1.00 95.31 107 MET A N 1
ATOM 824 C CA . MET A 1 107 ? 0.282 1.817 12.689 1.00 95.31 107 MET A CA 1
ATOM 825 C C . MET A 1 107 ? 0.654 0.764 13.718 1.00 95.31 107 MET A C 1
ATOM 827 O O . MET A 1 107 ? 0.013 0.697 14.756 1.00 95.31 107 MET A O 1
ATOM 831 N N . SER A 1 108 ? 1.704 -0.022 13.476 1.00 94.88 108 SER A N 1
ATOM 832 C CA . SER A 1 108 ? 2.145 -1.049 14.417 1.00 94.88 108 SER A CA 1
ATOM 833 C C . SER A 1 108 ? 2.504 -0.452 15.778 1.00 94.88 108 SER A C 1
ATOM 835 O O . SER A 1 108 ? 2.154 -1.037 16.800 1.00 94.88 108 SER A O 1
ATOM 837 N N . LYS A 1 109 ? 3.153 0.720 15.814 1.00 94.56 109 LYS A N 1
ATOM 838 C CA . LYS A 1 109 ? 3.459 1.422 17.072 1.00 94.56 109 LYS A CA 1
ATOM 839 C C . LYS A 1 109 ? 2.187 1.847 17.807 1.00 94.56 109 LYS A C 1
ATOM 841 O O . LYS A 1 109 ? 2.058 1.555 18.992 1.00 94.56 109 LYS A O 1
ATOM 846 N N . MET A 1 110 ? 1.239 2.468 17.102 1.00 94.12 110 MET A N 1
ATOM 847 C CA . MET A 1 110 ? -0.040 2.891 17.690 1.00 94.12 110 MET A CA 1
ATOM 848 C C . MET A 1 110 ? -0.862 1.691 18.177 1.00 94.12 110 MET A C 1
ATOM 850 O O . MET A 1 110 ? -1.360 1.694 19.297 1.00 94.12 110 MET A O 1
ATOM 854 N N . VAL A 1 111 ? -0.944 0.620 17.380 1.00 92.88 111 VAL A N 1
ATOM 855 C CA . VAL A 1 111 ? -1.630 -0.628 17.751 1.00 92.88 111 VAL A CA 1
ATOM 856 C C . VAL A 1 111 ? -1.016 -1.222 19.011 1.00 92.88 111 VAL A C 1
ATOM 858 O O . VAL A 1 111 ? -1.750 -1.646 19.899 1.00 92.88 111 VAL A O 1
ATOM 861 N N . ASN A 1 112 ? 0.310 -1.215 19.152 1.00 92.12 112 ASN A N 1
ATOM 862 C CA . ASN A 1 112 ? 0.971 -1.725 20.353 1.00 92.12 112 ASN A CA 1
ATOM 863 C C . ASN A 1 112 ? 0.640 -0.908 21.612 1.00 92.12 112 ASN A C 1
ATOM 865 O O . ASN A 1 112 ? 0.553 -1.498 22.685 1.00 92.12 112 ASN A O 1
ATOM 869 N N . GLN A 1 113 ? 0.366 0.390 21.474 1.00 91.81 113 GLN A N 1
ATOM 870 C CA . GLN A 1 113 ? -0.045 1.276 22.569 1.00 91.81 113 GLN A CA 1
ATOM 871 C C . GLN A 1 113 ? -1.530 1.144 22.952 1.00 91.81 113 GLN A C 1
ATOM 873 O O . GLN A 1 113 ? -1.904 1.533 24.059 1.00 91.81 113 GLN A O 1
ATOM 878 N N . LEU A 1 114 ? -2.380 0.562 22.097 1.00 88.38 114 LEU A N 1
ATOM 879 C CA . LEU A 1 114 ? -3.781 0.295 22.448 1.00 88.38 114 LEU A CA 1
ATOM 880 C C . LEU A 1 114 ? -3.886 -0.638 23.659 1.00 88.38 114 LEU A C 1
ATOM 882 O O . LEU A 1 114 ? -3.130 -1.614 23.756 1.00 88.38 114 LEU A O 1
ATOM 886 N N . GLN A 1 115 ? -4.875 -0.372 24.520 1.00 83.19 115 GLN A N 1
ATOM 887 C CA . GLN A 1 115 ? -5.125 -1.082 25.782 1.00 83.19 115 GLN A CA 1
ATOM 888 C C . GLN A 1 115 ? -3.985 -0.960 26.814 1.00 83.19 115 GLN A C 1
ATOM 890 O O . GLN A 1 115 ? -3.911 -1.755 27.751 1.00 83.19 115 GLN A O 1
ATOM 895 N N . THR A 1 116 ? -3.100 0.026 26.651 1.00 87.81 116 THR A N 1
ATOM 896 C CA . THR A 1 116 ? -2.082 0.409 27.644 1.00 87.81 116 THR A CA 1
ATOM 897 C C . THR A 1 116 ? -2.469 1.742 28.298 1.00 87.81 116 THR A C 1
ATOM 899 O O . THR A 1 116 ? -3.364 2.419 27.796 1.00 87.81 116 THR A O 1
ATOM 902 N N . PRO A 1 117 ? -1.790 2.193 29.369 1.00 82.44 117 PRO A N 1
ATOM 903 C CA . PRO A 1 117 ? -2.027 3.524 29.941 1.00 82.44 117 PRO A CA 1
ATOM 904 C C . PRO A 1 117 ? -1.790 4.694 28.967 1.00 82.44 117 PRO A C 1
ATOM 906 O O . PRO A 1 117 ? -2.186 5.814 29.260 1.00 82.44 117 PRO A O 1
ATOM 909 N N . GLN A 1 118 ? -1.127 4.447 27.830 1.00 79.56 118 GLN A N 1
ATOM 910 C CA . GLN A 1 118 ? -0.898 5.428 26.761 1.00 79.56 118 GLN A CA 1
ATOM 911 C C . GLN A 1 118 ? -2.038 5.459 25.722 1.00 79.56 118 GLN A C 1
ATOM 913 O O . GLN A 1 118 ? -1.973 6.222 24.758 1.00 79.56 118 GLN A O 1
ATOM 918 N N . ASP A 1 119 ? -3.061 4.612 25.874 1.00 87.56 119 ASP A N 1
ATOM 919 C CA . ASP A 1 119 ? -4.238 4.611 25.005 1.00 87.56 119 ASP A CA 1
ATOM 920 C C . ASP A 1 119 ? -5.019 5.920 25.188 1.00 87.56 119 ASP A C 1
ATOM 922 O O . ASP A 1 119 ? -5.300 6.357 26.304 1.00 87.56 119 ASP A O 1
ATOM 926 N N . SER A 1 120 ? -5.355 6.566 24.075 1.00 89.25 120 SER A N 1
ATOM 927 C CA . SER A 1 120 ? -6.102 7.820 24.060 1.00 89.25 120 SER A CA 1
ATOM 928 C C . SER A 1 120 ? -7.037 7.868 22.858 1.00 89.25 120 SER A C 1
ATOM 930 O O . SER A 1 120 ? -6.788 7.253 21.817 1.00 89.25 120 SER A O 1
ATOM 932 N N . GLN A 1 121 ? -8.113 8.648 22.975 1.00 86.75 121 GLN A N 1
ATOM 933 C CA . GLN A 1 121 ? -9.051 8.835 21.867 1.00 86.75 121 GLN A CA 1
ATOM 934 C C . GLN A 1 121 ? -8.371 9.463 20.637 1.00 86.75 121 GLN A C 1
ATOM 936 O O . GLN A 1 121 ? -8.708 9.115 19.504 1.00 86.75 121 GLN A O 1
ATOM 941 N N . GLU A 1 122 ? -7.374 10.327 20.853 1.00 90.62 122 GLU A N 1
ATOM 942 C CA . GLU A 1 122 ? -6.563 10.929 19.791 1.00 90.62 122 GLU A CA 1
ATOM 943 C C . GLU A 1 122 ? -5.734 9.871 19.049 1.00 90.62 122 GLU A C 1
ATOM 945 O O . GLU A 1 122 ? -5.804 9.784 17.823 1.00 90.62 122 GLU A O 1
ATOM 950 N N . LEU A 1 123 ? -5.040 8.986 19.777 1.00 91.94 123 LEU A N 1
ATOM 951 C CA . LEU A 1 123 ? -4.286 7.869 19.194 1.00 91.94 123 LEU A CA 1
ATOM 952 C C . LEU A 1 123 ? -5.188 6.966 18.336 1.00 91.94 123 LEU A C 1
ATOM 954 O O . LEU A 1 123 ? -4.826 6.587 17.221 1.00 91.94 123 LEU A O 1
ATOM 958 N N . ARG A 1 124 ? -6.391 6.647 18.830 1.00 89.94 124 ARG A N 1
ATOM 959 C CA . ARG A 1 124 ? -7.386 5.846 18.096 1.00 89.94 124 ARG A CA 1
ATOM 960 C C . ARG A 1 124 ? -7.873 6.559 16.831 1.00 89.94 124 ARG A C 1
ATOM 962 O O . ARG A 1 124 ? -8.043 5.921 15.792 1.00 89.94 124 ARG A O 1
ATOM 969 N N . SER A 1 125 ? -8.064 7.877 16.892 1.00 90.94 125 SER A N 1
ATOM 970 C CA . SER A 1 125 ? -8.421 8.698 15.730 1.00 90.94 125 SER A CA 1
ATOM 971 C C . SER A 1 125 ? -7.317 8.698 14.668 1.00 90.94 125 SER A C 1
ATOM 973 O O . SER A 1 125 ? -7.584 8.405 13.499 1.00 90.94 125 SER A O 1
ATOM 975 N N . GLN A 1 126 ? -6.067 8.925 15.079 1.00 94.62 126 GLN A N 1
ATOM 976 C CA . GLN A 1 126 ? -4.896 8.896 14.199 1.00 94.62 126 GLN A CA 1
ATOM 977 C C . GLN A 1 126 ? -4.694 7.518 13.559 1.00 94.62 126 GLN A C 1
ATOM 979 O O . GLN A 1 126 ? -4.444 7.421 12.353 1.00 94.62 126 GLN A O 1
ATOM 984 N N . LEU A 1 127 ? -4.886 6.440 14.327 1.00 93.50 127 LEU A N 1
ATOM 985 C CA . LEU A 1 127 ? -4.845 5.075 13.808 1.00 93.50 127 LEU A CA 1
ATOM 986 C C . LEU A 1 127 ? -5.882 4.865 12.698 1.00 93.50 127 LEU A C 1
ATOM 988 O O . LEU A 1 127 ? -5.517 4.384 11.624 1.00 93.50 127 LEU A O 1
ATOM 992 N N . ARG A 1 128 ? -7.137 5.287 12.907 1.00 91.88 128 ARG A N 1
A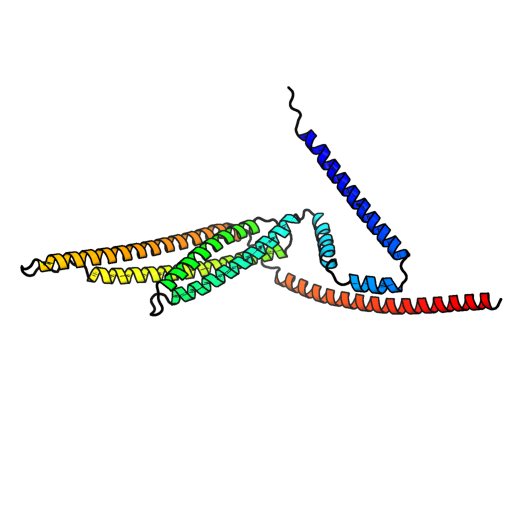TOM 993 C CA . ARG A 1 128 ? -8.190 5.196 11.879 1.00 91.88 128 ARG A CA 1
ATOM 994 C C . ARG A 1 128 ? -7.848 6.003 10.630 1.00 91.88 128 ARG A C 1
ATOM 996 O O . ARG A 1 128 ? -8.085 5.538 9.514 1.00 91.88 128 ARG A O 1
ATOM 1003 N N . GLN A 1 129 ? -7.299 7.206 10.780 1.00 94.56 129 GLN A N 1
ATOM 1004 C CA . GLN A 1 129 ? -6.900 8.031 9.637 1.00 94.56 129 GLN A CA 1
ATOM 1005 C C . GLN A 1 129 ? -5.804 7.351 8.811 1.00 94.56 129 GLN A C 1
ATOM 1007 O O . GLN A 1 129 ? -5.953 7.210 7.594 1.00 94.56 129 GLN A O 1
ATOM 1012 N N . ILE A 1 130 ? -4.744 6.866 9.466 1.00 96.00 130 ILE A N 1
ATOM 1013 C CA . ILE A 1 130 ? -3.641 6.186 8.781 1.00 96.00 130 ILE A CA 1
ATOM 1014 C C . ILE A 1 130 ? -4.120 4.871 8.152 1.00 96.00 130 ILE A C 1
ATOM 1016 O O . ILE A 1 130 ? -3.737 4.584 7.019 1.00 96.00 130 ILE A O 1
ATOM 1020 N N . GLN A 1 131 ? -5.002 4.109 8.805 1.00 94.00 131 GLN A N 1
ATOM 1021 C CA . GLN A 1 131 ? -5.617 2.907 8.227 1.00 94.00 131 GLN A CA 1
ATOM 1022 C C . GLN A 1 131 ? -6.360 3.210 6.920 1.00 94.00 131 GLN A C 1
ATOM 1024 O O . GLN A 1 131 ? -6.057 2.604 5.890 1.00 94.00 131 GLN A O 1
ATOM 1029 N N . ASN A 1 132 ? -7.282 4.180 6.936 1.00 94.50 132 ASN A N 1
ATOM 1030 C CA . ASN A 1 132 ? -8.082 4.544 5.761 1.00 94.50 132 ASN A CA 1
ATOM 1031 C C . ASN A 1 132 ? -7.208 5.068 4.614 1.00 94.50 132 ASN A C 1
ATOM 1033 O O . ASN A 1 132 ? -7.383 4.669 3.460 1.00 94.50 132 ASN A O 1
ATOM 1037 N N . TYR A 1 133 ? -6.243 5.938 4.927 1.00 96.81 133 TYR A N 1
ATOM 1038 C CA . TYR A 1 133 ? -5.305 6.460 3.936 1.00 96.81 133 TYR A CA 1
ATOM 1039 C C . TYR A 1 133 ? -4.455 5.342 3.320 1.00 96.81 133 TYR A C 1
ATOM 1041 O O . TYR A 1 133 ? -4.337 5.253 2.098 1.00 96.81 133 TYR A O 1
ATOM 1049 N N . THR A 1 134 ? -3.921 4.445 4.150 1.00 96.88 134 THR A N 1
ATOM 1050 C CA . THR A 1 134 ? -3.085 3.323 3.696 1.00 96.88 134 THR A CA 1
ATOM 1051 C C . THR A 1 134 ? -3.880 2.338 2.849 1.00 96.88 134 THR A C 1
ATOM 1053 O O . THR A 1 134 ? -3.378 1.885 1.826 1.00 96.88 134 THR A O 1
ATOM 1056 N N . LYS A 1 135 ? -5.142 2.066 3.205 1.00 95.81 135 LYS A N 1
ATOM 1057 C CA . LYS A 1 135 ? -6.055 1.237 2.406 1.00 95.81 135 LYS A CA 1
ATOM 1058 C C . LYS A 1 135 ? -6.274 1.823 1.012 1.00 95.81 135 LYS A C 1
ATOM 1060 O O . LYS A 1 135 ? -6.142 1.108 0.020 1.00 95.81 135 LYS A O 1
ATOM 1065 N N . LYS A 1 136 ? -6.581 3.123 0.927 1.00 96.50 136 LYS A N 1
ATOM 1066 C CA . LYS A 1 136 ? -6.760 3.809 -0.360 1.00 96.50 136 LYS A CA 1
ATOM 1067 C C . LYS A 1 136 ? -5.482 3.743 -1.197 1.00 96.50 136 LYS A C 1
ATOM 1069 O O . LYS A 1 136 ? -5.525 3.301 -2.340 1.00 96.50 136 LYS A O 1
ATOM 1074 N N . LEU A 1 137 ? -4.344 4.088 -0.595 1.00 97.56 137 LEU A N 1
ATOM 1075 C CA . LEU A 1 137 ? -3.046 4.061 -1.265 1.00 97.56 137 LEU A CA 1
ATOM 1076 C C . LEU A 1 137 ? -2.670 2.652 -1.748 1.00 97.56 137 LEU A C 1
ATOM 1078 O O . LEU A 1 137 ? -2.135 2.506 -2.846 1.00 97.56 137 LEU A O 1
ATOM 1082 N N . ALA A 1 138 ? -2.979 1.613 -0.967 1.00 96.56 138 ALA A N 1
ATOM 1083 C CA . ALA A 1 138 ? -2.777 0.224 -1.361 1.00 96.56 138 ALA A CA 1
ATOM 1084 C C . ALA A 1 138 ? -3.620 -0.136 -2.592 1.00 96.56 138 ALA A C 1
ATOM 1086 O O . ALA A 1 138 ? -3.071 -0.694 -3.539 1.00 96.56 138 ALA A O 1
ATOM 1087 N N . LYS A 1 139 ? -4.906 0.234 -2.627 1.00 96.06 139 LYS A N 1
ATOM 1088 C CA . LYS A 1 139 ? -5.794 -0.023 -3.775 1.00 96.06 139 LYS A CA 1
ATOM 1089 C C . LYS A 1 139 ? -5.343 0.707 -5.045 1.00 96.06 139 LYS A C 1
ATOM 1091 O O . LYS A 1 139 ? -5.291 0.104 -6.119 1.00 96.06 139 LYS A O 1
ATOM 1096 N N . ASP A 1 140 ? -4.964 1.975 -4.917 1.00 96.25 140 ASP A N 1
ATOM 1097 C CA . ASP A 1 140 ? -4.446 2.769 -6.036 1.00 96.25 140 ASP A CA 1
ATOM 1098 C C . ASP A 1 140 ? -3.143 2.149 -6.576 1.00 96.25 140 ASP A C 1
ATOM 1100 O O . ASP A 1 140 ? -2.965 1.989 -7.782 1.00 96.25 140 ASP A O 1
ATOM 1104 N N . THR A 1 141 ? -2.252 1.715 -5.677 1.00 96.75 141 THR A N 1
ATOM 1105 C CA . THR A 1 141 ? -0.984 1.059 -6.043 1.00 96.75 141 THR A CA 1
ATOM 1106 C C . THR A 1 141 ? -1.194 -0.306 -6.686 1.00 96.75 141 THR A C 1
ATOM 1108 O O . THR A 1 141 ? -0.497 -0.612 -7.648 1.00 96.75 141 THR A O 1
ATOM 1111 N N . SER A 1 142 ? -2.184 -1.086 -6.238 1.00 95.00 142 SER A N 1
ATOM 1112 C CA . SER A 1 142 ? -2.584 -2.330 -6.910 1.00 95.00 142 SER A CA 1
ATOM 1113 C C . SER A 1 142 ? -2.941 -2.058 -8.370 1.00 95.00 142 SER A C 1
ATOM 1115 O O . SER A 1 142 ? -2.402 -2.687 -9.275 1.00 95.00 142 SER A O 1
ATOM 1117 N N . SER A 1 143 ? -3.765 -1.036 -8.618 1.00 95.12 143 SER A N 1
ATOM 1118 C CA . SER A 1 143 ? -4.187 -0.674 -9.977 1.00 95.12 143 SER A CA 1
ATOM 1119 C C . SER A 1 143 ? -2.996 -0.274 -10.858 1.00 95.12 143 SER A C 1
ATOM 1121 O O . SER A 1 143 ? -2.911 -0.702 -12.008 1.00 95.12 143 SER A O 1
ATOM 1123 N N . MET A 1 144 ? -2.038 0.477 -10.302 1.00 95.25 144 MET A N 1
ATOM 1124 C CA . MET A 1 144 ? -0.800 0.850 -10.997 1.00 95.25 144 MET A CA 1
ATOM 1125 C C . MET A 1 144 ? 0.115 -0.348 -11.274 1.00 95.25 144 MET A C 1
ATOM 1127 O O . MET A 1 144 ? 0.691 -0.423 -12.355 1.00 95.25 144 MET A O 1
ATOM 1131 N N . ILE A 1 145 ? 0.245 -1.294 -10.339 1.00 93.94 145 ILE A N 1
ATOM 1132 C CA . ILE A 1 145 ? 1.012 -2.528 -10.567 1.00 93.94 145 ILE A CA 1
ATOM 1133 C C . ILE A 1 145 ? 0.364 -3.342 -11.682 1.00 93.94 145 ILE A C 1
ATOM 1135 O O . ILE A 1 145 ? 1.051 -3.773 -12.597 1.00 93.94 145 ILE A O 1
ATOM 1139 N N . MET A 1 146 ? -0.957 -3.490 -11.665 1.00 92.06 146 MET A N 1
ATOM 1140 C CA . MET A 1 146 ? -1.695 -4.204 -12.709 1.00 92.06 146 MET A CA 1
ATOM 1141 C C . MET A 1 146 ? -1.510 -3.552 -14.084 1.00 92.06 146 MET A C 1
ATOM 1143 O O . MET A 1 146 ? -1.404 -4.246 -15.093 1.00 92.06 146 MET A O 1
ATOM 1147 N N . GLU A 1 147 ? -1.447 -2.220 -14.139 1.00 92.50 147 GLU A N 1
ATOM 1148 C CA . GLU A 1 147 ? -1.109 -1.486 -15.358 1.00 92.50 147 GLU A CA 1
ATOM 1149 C C . GLU A 1 147 ? 0.343 -1.735 -15.788 1.00 92.50 147 GLU A C 1
ATOM 1151 O O . GLU A 1 147 ? 0.577 -2.072 -16.947 1.00 92.50 147 GLU A O 1
ATOM 1156 N N . LEU A 1 148 ? 1.301 -1.668 -14.857 1.00 92.38 148 LEU A N 1
ATOM 1157 C CA . LEU A 1 148 ? 2.718 -1.952 -15.104 1.00 92.38 148 LEU A CA 1
ATOM 1158 C C . LEU A 1 148 ? 2.937 -3.383 -15.631 1.00 92.38 148 LEU A C 1
ATOM 1160 O O . LEU A 1 148 ? 3.756 -3.590 -16.521 1.00 92.38 148 LEU A O 1
ATOM 1164 N N . MET A 1 149 ? 2.174 -4.357 -15.125 1.00 89.50 149 MET A N 1
ATOM 1165 C CA . MET A 1 149 ? 2.185 -5.759 -15.567 1.00 89.50 149 MET A CA 1
ATOM 1166 C C . MET A 1 149 ? 1.685 -5.954 -16.992 1.00 89.50 149 MET A C 1
ATOM 1168 O O . MET A 1 149 ? 2.158 -6.856 -17.678 1.00 89.50 149 MET A O 1
ATOM 1172 N N . ARG A 1 150 ? 0.780 -5.092 -17.458 1.00 89.25 150 ARG A N 1
ATOM 1173 C CA . ARG A 1 150 ? 0.221 -5.150 -18.814 1.00 89.25 150 ARG A CA 1
ATOM 1174 C C . ARG A 1 150 ? 1.063 -4.415 -19.851 1.00 89.25 150 ARG A C 1
ATOM 1176 O O . ARG A 1 150 ? 0.860 -4.637 -21.044 1.00 89.25 150 ARG A O 1
ATOM 1183 N N . LEU A 1 151 ? 1.975 -3.539 -19.429 1.00 87.44 151 LEU A N 1
ATOM 1184 C CA . LEU A 1 151 ? 2.876 -2.863 -20.356 1.00 87.44 151 LEU A CA 1
ATOM 1185 C C . LEU A 1 151 ? 3.849 -3.874 -20.961 1.00 87.44 151 LEU A C 1
ATOM 1187 O O . LEU A 1 151 ? 4.575 -4.574 -20.254 1.00 87.44 151 LEU A O 1
ATOM 1191 N N . ARG A 1 152 ? 3.879 -3.930 -22.294 1.00 82.06 152 ARG A N 1
ATOM 1192 C CA . ARG A 1 152 ? 4.866 -4.727 -23.014 1.00 82.06 152 ARG A CA 1
ATOM 1193 C C . ARG A 1 152 ? 6.226 -4.056 -22.869 1.00 82.06 152 ARG A C 1
ATOM 1195 O O . ARG A 1 152 ? 6.372 -2.880 -23.187 1.00 82.06 152 ARG A O 1
ATOM 1202 N N . THR A 1 153 ? 7.218 -4.816 -22.427 1.00 80.75 153 THR A N 1
ATOM 1203 C CA . THR A 1 153 ? 8.611 -4.378 -22.399 1.00 80.75 153 THR A CA 1
ATOM 1204 C C . THR A 1 153 ? 9.513 -5.507 -22.878 1.00 80.75 153 THR A C 1
ATOM 1206 O O . THR A 1 153 ? 9.381 -6.640 -22.429 1.00 80.75 153 THR A O 1
ATOM 1209 N N . ASP A 1 154 ? 10.412 -5.202 -23.805 1.00 77.62 154 ASP A N 1
ATOM 1210 C CA . ASP A 1 154 ? 11.499 -6.071 -24.271 1.00 77.62 154 ASP A CA 1
ATOM 1211 C C . ASP A 1 154 ? 12.815 -5.790 -23.528 1.00 77.62 154 ASP A C 1
ATOM 1213 O O . ASP A 1 154 ? 13.729 -6.608 -23.549 1.00 77.62 154 ASP A O 1
ATOM 1217 N N . ILE A 1 155 ? 12.892 -4.660 -22.816 1.00 82.62 155 ILE A N 1
ATOM 1218 C CA . ILE A 1 155 ? 14.039 -4.262 -21.997 1.00 82.62 155 ILE A CA 1
ATOM 1219 C C . ILE A 1 155 ? 14.128 -5.162 -20.746 1.00 82.62 155 ILE A C 1
ATOM 1221 O O . ILE A 1 155 ? 13.256 -5.058 -19.873 1.00 82.62 155 ILE A O 1
ATOM 1225 N N . PRO A 1 156 ? 15.198 -5.966 -20.571 1.00 80.94 156 PRO A N 1
ATOM 1226 C CA . PRO A 1 156 ? 15.337 -6.872 -19.423 1.00 80.94 156 PRO A CA 1
ATOM 1227 C C . PRO A 1 156 ? 15.325 -6.159 -18.062 1.00 80.94 156 PRO A C 1
ATOM 1229 O O . PRO A 1 156 ? 14.732 -6.642 -17.100 1.00 80.94 156 PRO A O 1
ATOM 1232 N N . ALA A 1 157 ? 15.915 -4.961 -17.982 1.00 82.94 157 ALA A N 1
ATOM 1233 C CA . ALA A 1 157 ? 15.931 -4.159 -16.757 1.00 82.94 157 ALA A CA 1
ATOM 1234 C C . ALA A 1 157 ? 14.523 -3.737 -16.290 1.00 82.94 157 ALA A C 1
ATOM 1236 O O . ALA A 1 157 ? 14.265 -3.645 -15.087 1.00 82.94 157 ALA A O 1
ATOM 1237 N N . ASN A 1 158 ? 13.599 -3.497 -17.226 1.00 86.88 158 ASN A N 1
ATOM 1238 C CA . ASN A 1 158 ? 12.216 -3.150 -16.904 1.00 86.88 158 ASN A CA 1
ATOM 1239 C C . ASN A 1 158 ? 11.457 -4.374 -16.374 1.00 86.88 158 ASN A C 1
ATOM 1241 O O . ASN A 1 158 ? 10.738 -4.255 -15.386 1.00 86.88 158 ASN A O 1
ATOM 1245 N N . ILE A 1 159 ? 11.670 -5.555 -16.965 1.00 86.25 159 ILE A N 1
ATOM 1246 C CA . ILE A 1 159 ? 11.089 -6.817 -16.475 1.00 86.25 159 ILE A CA 1
ATOM 1247 C C . ILE A 1 159 ? 11.486 -7.027 -15.007 1.00 86.25 159 ILE A C 1
ATOM 1249 O O . ILE A 1 159 ? 10.619 -7.082 -14.137 1.00 86.25 159 ILE A O 1
ATOM 1253 N N . LEU A 1 160 ? 12.791 -6.971 -14.712 1.00 85.12 160 LEU A N 1
ATOM 1254 C CA . LEU A 1 160 ? 13.310 -7.095 -13.347 1.00 85.12 160 LEU A CA 1
ATOM 1255 C C . LEU A 1 160 ? 12.729 -6.041 -12.394 1.00 85.12 160 LEU A C 1
ATOM 1257 O O . LEU A 1 160 ? 12.382 -6.341 -11.253 1.00 85.12 160 LEU A O 1
ATOM 1261 N N . THR A 1 161 ? 12.632 -4.788 -12.847 1.00 88.31 161 THR A N 1
ATOM 1262 C CA . THR A 1 161 ? 12.101 -3.689 -12.028 1.00 88.31 161 THR A CA 1
ATOM 1263 C C . THR A 1 161 ? 10.660 -3.953 -11.619 1.00 88.31 161 THR A C 1
ATOM 1265 O O . THR A 1 161 ? 10.301 -3.752 -10.460 1.00 88.31 161 THR A O 1
ATOM 1268 N N . ARG A 1 162 ? 9.832 -4.392 -12.561 1.00 90.56 162 ARG A N 1
ATOM 1269 C CA . ARG A 1 162 ? 8.424 -4.681 -12.322 1.00 90.56 162 ARG A CA 1
ATOM 1270 C C . ARG A 1 162 ? 8.245 -5.871 -11.383 1.00 90.56 162 ARG A C 1
ATOM 1272 O O . ARG A 1 162 ? 7.453 -5.760 -10.451 1.00 90.56 162 ARG A O 1
ATOM 1279 N N . ASP A 1 163 ? 9.001 -6.946 -11.586 1.00 87.19 163 ASP A N 1
ATOM 1280 C CA . ASP A 1 163 ? 8.917 -8.147 -10.750 1.00 87.19 163 ASP A CA 1
ATOM 1281 C C . ASP A 1 163 ? 9.342 -7.817 -9.308 1.00 87.19 163 ASP A C 1
ATOM 1283 O O . ASP A 1 163 ? 8.591 -8.047 -8.362 1.00 87.19 163 ASP A O 1
ATOM 1287 N N . ARG A 1 164 ? 10.460 -7.095 -9.140 1.00 89.75 164 ARG A N 1
ATOM 1288 C CA . ARG A 1 164 ? 10.911 -6.597 -7.831 1.00 89.75 164 ARG A CA 1
ATOM 1289 C C . ARG A 1 164 ? 9.865 -5.715 -7.141 1.00 89.75 164 ARG A C 1
ATOM 1291 O O . ARG A 1 164 ? 9.653 -5.839 -5.937 1.00 89.75 164 ARG A O 1
ATOM 1298 N N . LEU A 1 165 ? 9.239 -4.785 -7.872 1.00 93.12 165 LEU A N 1
ATOM 1299 C CA . LEU A 1 165 ? 8.205 -3.902 -7.315 1.00 93.12 165 LEU A CA 1
ATOM 1300 C C . LEU A 1 165 ? 6.955 -4.678 -6.900 1.00 93.12 165 LEU A C 1
ATOM 1302 O O . LEU A 1 165 ? 6.333 -4.339 -5.895 1.00 93.12 165 LEU A O 1
ATOM 1306 N N . SER A 1 166 ? 6.600 -5.706 -7.665 1.00 91.94 166 SER A N 1
ATOM 1307 C CA . SER A 1 166 ? 5.493 -6.602 -7.358 1.00 91.94 166 SER A CA 1
ATOM 1308 C C . SER A 1 166 ? 5.739 -7.370 -6.055 1.00 91.94 166 SER A C 1
ATOM 1310 O O . SER A 1 166 ? 4.889 -7.348 -5.160 1.00 91.94 166 SER A O 1
ATOM 1312 N N . ASP A 1 167 ? 6.928 -7.956 -5.898 1.00 86.56 167 ASP A N 1
ATOM 1313 C CA . ASP A 1 167 ? 7.319 -8.682 -4.685 1.00 86.56 167 ASP A CA 1
ATOM 1314 C C . ASP A 1 167 ? 7.372 -7.763 -3.457 1.00 86.56 167 ASP A C 1
ATOM 1316 O O . ASP A 1 167 ? 6.814 -8.076 -2.400 1.00 86.56 167 ASP A O 1
ATOM 1320 N N . GLU A 1 168 ? 7.988 -6.584 -3.595 1.00 88.56 168 GLU A N 1
ATOM 1321 C CA . GLU A 1 168 ? 8.085 -5.595 -2.515 1.00 88.56 168 GLU A CA 1
ATOM 1322 C C . GLU A 1 1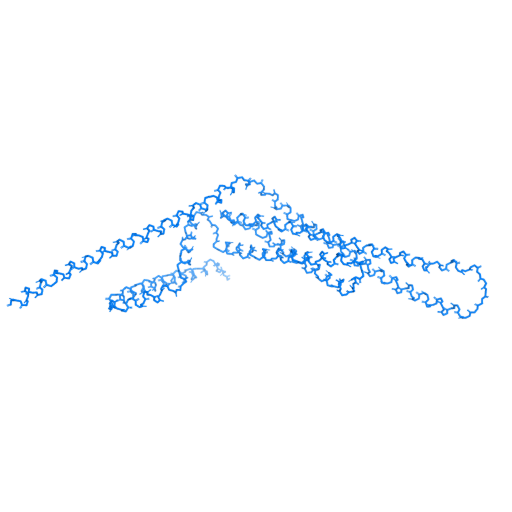68 ? 6.694 -5.101 -2.081 1.00 88.56 168 GLU A C 1
ATOM 1324 O O . GLU A 1 168 ? 6.415 -4.938 -0.885 1.00 88.56 168 GLU A O 1
ATOM 1329 N N . TYR A 1 169 ? 5.786 -4.909 -3.041 1.00 95.25 169 TYR A N 1
ATOM 1330 C CA . TYR A 1 169 ? 4.403 -4.556 -2.759 1.00 95.25 169 TYR A CA 1
ATOM 1331 C C . TYR A 1 169 ? 3.650 -5.688 -2.054 1.00 95.25 169 TYR A C 1
ATOM 1333 O O . TYR A 1 169 ? 2.990 -5.423 -1.048 1.00 95.25 169 TYR A O 1
ATOM 1341 N N . MET A 1 170 ? 3.776 -6.941 -2.507 1.00 91.31 170 MET A N 1
ATOM 1342 C CA . MET A 1 170 ? 3.157 -8.097 -1.845 1.00 91.31 170 MET A CA 1
ATOM 1343 C C . MET A 1 170 ? 3.639 -8.254 -0.400 1.00 91.31 170 MET A C 1
ATOM 1345 O O . MET A 1 170 ? 2.827 -8.461 0.506 1.00 91.31 170 MET A O 1
ATOM 1349 N N . ALA A 1 171 ? 4.943 -8.115 -0.156 1.00 88.31 171 ALA A N 1
ATOM 1350 C CA . ALA A 1 171 ? 5.507 -8.153 1.191 1.00 88.31 171 ALA A CA 1
ATOM 1351 C C . ALA A 1 171 ? 4.941 -7.024 2.070 1.00 88.31 171 ALA A C 1
ATOM 1353 O O . ALA A 1 171 ? 4.499 -7.255 3.200 1.00 88.31 171 ALA A O 1
ATOM 1354 N N . THR A 1 172 ? 4.875 -5.807 1.527 1.00 92.31 172 THR A N 1
ATOM 1355 C CA . THR A 1 172 ? 4.334 -4.634 2.228 1.00 92.31 172 THR A CA 1
ATOM 1356 C C . THR A 1 172 ? 2.841 -4.790 2.541 1.00 92.31 172 THR A C 1
ATOM 1358 O O . THR A 1 172 ? 2.393 -4.453 3.640 1.00 92.31 172 THR A O 1
ATOM 1361 N N . LEU A 1 173 ? 2.060 -5.340 1.609 1.00 93.06 173 LEU A N 1
ATOM 1362 C CA . LEU A 1 173 ? 0.631 -5.585 1.787 1.00 93.06 173 LEU A CA 1
ATOM 1363 C C . LEU A 1 173 ? 0.368 -6.662 2.852 1.00 93.06 173 LEU A C 1
ATOM 1365 O O . LEU A 1 173 ? -0.555 -6.519 3.654 1.00 93.06 173 LEU A O 1
ATOM 1369 N N . ASN A 1 174 ? 1.216 -7.694 2.923 1.00 90.19 174 ASN A N 1
ATOM 1370 C CA . ASN A 1 174 ? 1.146 -8.728 3.961 1.00 90.19 174 ASN A CA 1
ATOM 1371 C C . ASN A 1 174 ? 1.416 -8.148 5.354 1.00 90.19 174 ASN A C 1
ATOM 1373 O O . ASN A 1 174 ? 0.689 -8.440 6.312 1.00 90.19 174 ASN A O 1
ATOM 1377 N N . ALA A 1 175 ? 2.422 -7.278 5.468 1.00 91.19 175 ALA A N 1
ATOM 1378 C CA . ALA A 1 175 ? 2.702 -6.561 6.707 1.00 91.19 175 ALA A CA 1
ATOM 1379 C C . ALA A 1 175 ? 1.506 -5.685 7.120 1.00 91.19 175 ALA A C 1
ATOM 1381 O O . ALA A 1 175 ? 1.056 -5.751 8.265 1.00 91.19 175 ALA A O 1
ATOM 1382 N N . PHE A 1 176 ? 0.921 -4.940 6.174 1.00 94.94 176 PHE A N 1
ATOM 1383 C CA . PHE A 1 176 ? -0.272 -4.128 6.424 1.00 94.94 176 PHE A CA 1
ATOM 1384 C C . PHE A 1 176 ? -1.459 -4.959 6.918 1.00 94.94 176 PHE A C 1
ATOM 1386 O O . PHE A 1 176 ? -2.084 -4.602 7.919 1.00 94.94 176 PHE A O 1
ATOM 1393 N N . GLN A 1 177 ? -1.750 -6.085 6.263 1.00 93.06 177 GLN A N 1
ATOM 1394 C CA . GLN A 1 177 ? -2.842 -6.973 6.658 1.00 93.06 177 GLN A CA 1
ATOM 1395 C C . GLN A 1 177 ? -2.620 -7.554 8.061 1.00 93.06 177 GLN A C 1
ATOM 1397 O O . GLN A 1 177 ? -3.554 -7.630 8.860 1.00 93.06 177 GLN A O 1
ATOM 1402 N N . THR A 1 178 ? -1.383 -7.929 8.386 1.00 93.06 178 THR A N 1
ATOM 1403 C CA . THR A 1 178 ? -1.017 -8.432 9.717 1.00 93.06 178 THR A CA 1
ATOM 1404 C C . THR A 1 178 ? -1.259 -7.369 10.789 1.00 93.06 178 THR A C 1
ATOM 1406 O O . THR A 1 178 ? -1.895 -7.648 11.807 1.00 93.06 178 THR A O 1
ATOM 1409 N N . THR A 1 179 ? -0.843 -6.124 10.543 1.00 93.38 179 THR A N 1
ATOM 1410 C CA . THR A 1 179 ? -1.098 -5.008 11.464 1.00 93.38 179 THR A CA 1
ATOM 1411 C C . THR A 1 179 ? -2.590 -4.688 11.597 1.00 93.38 179 THR A C 1
ATOM 1413 O O . THR A 1 179 ? -3.048 -4.413 12.705 1.00 93.38 179 THR A O 1
ATOM 1416 N N . GLN A 1 180 ? -3.380 -4.766 10.517 1.00 92.38 180 GLN A N 1
ATOM 1417 C CA . GLN A 1 180 ? -4.839 -4.611 10.602 1.00 92.38 180 GLN A CA 1
ATOM 1418 C C . GLN A 1 180 ? -5.490 -5.700 11.459 1.00 92.38 180 GLN A C 1
ATOM 1420 O O . GLN A 1 180 ? -6.323 -5.385 12.305 1.00 92.38 180 GLN A O 1
ATOM 1425 N N . LYS A 1 181 ? -5.094 -6.968 11.284 1.00 92.69 181 LYS A N 1
ATOM 1426 C CA . LYS A 1 181 ? -5.594 -8.084 12.103 1.00 92.69 181 LYS A CA 1
ATOM 1427 C C . LYS A 1 181 ? -5.273 -7.875 13.584 1.00 92.69 181 LYS A C 1
ATOM 1429 O O . LYS A 1 181 ? -6.145 -8.074 14.424 1.00 92.69 181 LYS A O 1
ATOM 1434 N N . ALA A 1 182 ? -4.062 -7.414 13.900 1.00 91.12 182 ALA A N 1
ATOM 1435 C CA . ALA A 1 182 ? -3.676 -7.081 15.271 1.00 91.12 182 ALA A CA 1
ATOM 1436 C C . ALA A 1 182 ? -4.531 -5.941 15.853 1.00 91.12 182 ALA A C 1
ATOM 1438 O O . ALA A 1 182 ? -5.004 -6.043 16.985 1.00 91.12 182 ALA A O 1
ATOM 1439 N N . ALA A 1 183 ? -4.788 -4.887 15.070 1.00 91.19 183 ALA A N 1
ATOM 1440 C CA . ALA A 1 183 ? -5.685 -3.803 15.469 1.00 91.19 183 ALA A CA 1
ATOM 1441 C C . ALA A 1 183 ? -7.110 -4.321 15.739 1.00 91.19 183 ALA A C 1
ATOM 1443 O O . ALA A 1 183 ? -7.686 -4.018 16.780 1.00 91.19 183 ALA A O 1
ATOM 1444 N N . ALA A 1 184 ? -7.642 -5.164 14.847 1.00 91.00 184 ALA A N 1
ATOM 1445 C CA . ALA A 1 184 ? -8.982 -5.733 14.968 1.00 91.00 184 ALA A CA 1
ATOM 1446 C C . ALA A 1 184 ? -9.121 -6.612 16.204 1.00 91.00 184 ALA A C 1
ATOM 1448 O O . ALA A 1 184 ? -10.126 -6.529 16.908 1.00 91.00 184 ALA A O 1
ATOM 1449 N N . GLN A 1 185 ? -8.100 -7.418 16.494 1.00 91.56 185 GLN A N 1
ATOM 1450 C CA . GLN A 1 185 ? -8.083 -8.260 17.679 1.00 91.56 185 GLN A CA 1
ATOM 1451 C C . GLN A 1 185 ? -8.122 -7.416 18.958 1.00 91.56 185 GLN A C 1
ATOM 1453 O O . GLN A 1 185 ? -8.977 -7.646 19.812 1.00 91.56 185 GLN A O 1
ATOM 1458 N N . LYS A 1 186 ? -7.289 -6.372 19.054 1.00 90.75 186 LYS A N 1
ATOM 1459 C CA . LYS A 1 186 ? -7.305 -5.464 20.209 1.00 90.75 186 LYS A CA 1
ATOM 1460 C C . LYS A 1 186 ? -8.637 -4.730 20.369 1.00 90.75 186 LYS A C 1
ATOM 1462 O O . LYS A 1 186 ? -9.142 -4.635 21.485 1.00 90.75 186 LYS A O 1
ATOM 1467 N N . SER A 1 187 ? -9.235 -4.257 19.275 1.00 88.69 187 SER A N 1
ATOM 1468 C CA . SER A 1 187 ? -10.560 -3.625 19.307 1.00 88.69 187 SER A CA 1
ATOM 1469 C C . SER A 1 187 ? -11.659 -4.602 19.739 1.00 88.69 187 SER A C 1
ATOM 1471 O O . SER A 1 187 ? -12.517 -4.234 20.538 1.00 88.69 187 SER A O 1
ATOM 1473 N N . LYS A 1 188 ? -11.618 -5.864 19.291 1.00 90.94 188 LYS A N 1
ATOM 1474 C CA . LYS A 1 188 ? -12.543 -6.914 19.755 1.00 90.94 188 LYS A CA 1
ATOM 1475 C C . LYS A 1 188 ? -12.403 -7.183 21.248 1.00 90.94 188 LYS A C 1
ATOM 1477 O O . LYS A 1 188 ? -13.409 -7.326 21.939 1.00 90.94 188 LYS A O 1
ATOM 1482 N N . ASP A 1 189 ? -11.176 -7.249 21.749 1.00 89.25 189 ASP A N 1
ATOM 1483 C CA . ASP A 1 189 ? -10.925 -7.497 23.167 1.00 89.25 189 ASP A CA 1
ATOM 1484 C C . ASP A 1 189 ? -11.351 -6.304 24.038 1.00 89.25 189 ASP A C 1
ATOM 1486 O O . ASP A 1 189 ? -11.842 -6.503 25.148 1.00 89.25 189 ASP A O 1
ATOM 1490 N N . ASP A 1 190 ? -11.244 -5.075 23.524 1.00 85.19 190 ASP A N 1
ATOM 1491 C CA . ASP A 1 190 ? -11.785 -3.866 24.160 1.00 85.19 190 ASP A CA 1
ATOM 1492 C C . ASP A 1 190 ? -13.319 -3.917 24.263 1.00 85.19 190 ASP A C 1
ATOM 1494 O O . ASP A 1 190 ? -13.881 -3.772 25.349 1.00 85.19 190 ASP A O 1
ATOM 1498 N N . VAL A 1 191 ? -14.002 -4.241 23.157 1.00 87.19 191 VAL A N 1
ATOM 1499 C CA . VAL A 1 191 ? -15.464 -4.432 23.128 1.00 87.19 191 VAL A CA 1
ATOM 1500 C C . VAL A 1 191 ? -15.902 -5.513 24.117 1.00 87.19 191 VAL A C 1
ATOM 1502 O O . VAL A 1 191 ? -16.847 -5.307 24.876 1.00 87.19 191 VAL A O 1
ATOM 1505 N N . ARG A 1 192 ? -15.204 -6.656 24.161 1.00 87.12 192 ARG A N 1
ATOM 1506 C CA . ARG A 1 192 ? -15.514 -7.751 25.096 1.00 87.12 192 ARG A CA 1
ATOM 1507 C C . ARG A 1 192 ? -15.389 -7.325 26.557 1.00 87.12 192 ARG A C 1
ATOM 1509 O O . ARG A 1 192 ? -16.257 -7.676 27.351 1.00 87.12 192 ARG A O 1
ATOM 1516 N N . LYS A 1 193 ? -14.345 -6.569 26.913 1.00 84.75 193 LYS A N 1
ATOM 1517 C CA . LYS A 1 193 ? -14.148 -6.059 28.282 1.00 84.75 193 LYS A CA 1
ATOM 1518 C C . LYS A 1 193 ? -15.273 -5.116 28.696 1.00 84.75 193 LYS A C 1
ATOM 1520 O O . LYS A 1 193 ? -15.838 -5.282 29.770 1.00 84.75 193 LYS A O 1
ATOM 1525 N N . VAL A 1 194 ? -15.635 -4.185 27.818 1.00 81.81 194 VAL A N 1
ATOM 1526 C CA . VAL A 1 194 ? -16.693 -3.196 28.077 1.00 81.81 194 VAL A CA 1
ATOM 1527 C C . VAL A 1 194 ? -18.051 -3.884 28.196 1.00 81.81 194 VAL A C 1
ATOM 1529 O O . VAL A 1 194 ? -18.810 -3.593 29.112 1.00 81.81 194 VAL A O 1
ATOM 1532 N N . LYS A 1 195 ? -18.321 -4.873 27.337 1.00 82.56 195 LYS A N 1
ATOM 1533 C CA . LYS A 1 195 ? -19.534 -5.696 27.404 1.00 82.56 195 LYS A CA 1
ATOM 1534 C C . LYS A 1 195 ? -19.619 -6.522 28.693 1.00 82.56 195 LYS A C 1
ATOM 1536 O O . LYS A 1 195 ? -20.686 -6.641 29.276 1.00 82.56 195 LYS A O 1
ATOM 1541 N N . ALA A 1 196 ? -18.507 -7.086 29.163 1.00 79.31 196 ALA A N 1
ATOM 1542 C CA . ALA A 1 196 ? -18.475 -7.820 30.431 1.00 79.31 196 ALA A CA 1
ATOM 1543 C C . ALA A 1 196 ? -18.673 -6.901 31.654 1.00 79.31 196 ALA A C 1
ATOM 1545 O O . ALA A 1 196 ? -19.250 -7.319 32.659 1.00 79.31 196 ALA A O 1
ATOM 1546 N N . GLN A 1 197 ? -18.214 -5.650 31.568 1.00 72.88 197 GLN A N 1
ATOM 1547 C CA . GLN A 1 197 ? -18.445 -4.632 32.594 1.00 72.88 197 GLN A CA 1
ATOM 1548 C C . GLN A 1 197 ? -19.901 -4.152 32.607 1.00 72.88 197 GLN A C 1
ATOM 1550 O O . GLN A 1 197 ? -20.469 -4.020 33.687 1.00 72.88 197 GLN A O 1
ATOM 1555 N N . SER A 1 198 ? -20.529 -3.963 31.442 1.00 67.88 198 SER A N 1
ATOM 1556 C CA . SER A 1 198 ? -21.932 -3.536 31.367 1.00 67.88 198 SER A CA 1
ATOM 1557 C C . SER A 1 198 ? -22.919 -4.621 31.813 1.00 67.88 198 SER A C 1
ATOM 1559 O O . SER A 1 198 ? -23.911 -4.305 32.462 1.00 67.88 198 SER A O 1
ATOM 1561 N N . ILE A 1 199 ? -22.630 -5.906 31.563 1.00 61.44 199 ILE A N 1
ATOM 1562 C CA . ILE A 1 199 ? -23.474 -7.025 32.028 1.00 61.44 199 ILE A CA 1
ATOM 1563 C C . ILE A 1 199 ? -23.485 -7.140 33.564 1.00 61.44 199 ILE A C 1
ATOM 1565 O O . ILE A 1 199 ? -24.516 -7.476 34.134 1.00 61.44 199 ILE A O 1
ATOM 1569 N N . ASN A 1 200 ? -22.391 -6.801 34.257 1.00 55.06 200 ASN A N 1
ATOM 1570 C CA . ASN A 1 200 ? -22.364 -6.805 35.729 1.00 55.06 200 ASN A CA 1
ATOM 1571 C C . ASN A 1 200 ? -23.204 -5.684 36.370 1.00 55.06 200 ASN A C 1
ATOM 1573 O O . ASN A 1 200 ? -23.494 -5.751 37.560 1.00 55.06 200 ASN A O 1
ATOM 1577 N N . ILE A 1 201 ? -23.590 -4.659 35.605 1.00 54.06 201 ILE A N 1
ATOM 1578 C CA . ILE A 1 201 ? -24.418 -3.538 36.081 1.00 54.06 201 ILE A CA 1
ATOM 1579 C C . ILE A 1 201 ? -25.918 -3.831 35.875 1.00 54.06 201 ILE A C 1
ATOM 1581 O O . ILE A 1 201 ? -26.765 -3.208 36.508 1.00 54.06 201 ILE A O 1
ATOM 1585 N N . GLY A 1 202 ? -26.259 -4.797 35.015 1.00 51.62 202 GLY A N 1
ATOM 1586 C CA . GLY A 1 202 ? -27.601 -4.963 34.467 1.00 51.62 202 GLY A CA 1
ATOM 1587 C C . GLY A 1 202 ? -28.259 -6.306 34.759 1.00 51.62 202 GLY A C 1
ATOM 1588 O O . GLY A 1 202 ? -28.672 -6.974 33.815 1.00 51.62 202 GLY A O 1
ATOM 1589 N N . ASP A 1 203 ? -28.458 -6.650 36.033 1.00 50.25 203 ASP A N 1
ATOM 1590 C CA . ASP A 1 203 ? -29.572 -7.535 36.397 1.00 50.25 203 ASP A CA 1
ATOM 1591 C C . ASP A 1 203 ? -30.673 -6.733 37.122 1.00 50.25 203 ASP A C 1
ATOM 1593 O O . ASP A 1 203 ? -30.745 -6.729 38.354 1.00 50.25 203 ASP A O 1
ATOM 1597 N N . PRO A 1 204 ? -31.532 -6.000 36.379 1.00 50.69 204 PRO A N 1
ATOM 1598 C CA . PRO A 1 204 ? -32.628 -5.235 36.972 1.00 50.69 204 PRO A CA 1
ATOM 1599 C C . PRO A 1 204 ? -33.674 -6.121 37.667 1.00 50.69 204 PRO A C 1
ATOM 1601 O O . PRO A 1 204 ? -34.513 -5.605 38.401 1.00 50.69 204 PRO A O 1
ATOM 1604 N N . PHE A 1 205 ? -33.631 -7.444 37.474 1.00 49.09 205 PHE A N 1
ATOM 1605 C CA . PHE A 1 205 ? -34.552 -8.382 38.114 1.00 49.09 205 PHE A CA 1
ATOM 1606 C C . PHE A 1 205 ? -34.020 -8.935 39.447 1.00 49.09 205 PHE A C 1
ATOM 1608 O O . PHE A 1 205 ? -34.810 -9.328 40.306 1.00 49.09 205 PHE A O 1
ATOM 1615 N N . ALA A 1 206 ? -32.702 -8.899 39.674 1.00 49.72 206 ALA A N 1
ATOM 1616 C CA . ALA A 1 206 ? -32.089 -9.380 40.914 1.00 49.72 206 ALA A CA 1
ATOM 1617 C C . ALA A 1 206 ? -32.352 -8.467 42.132 1.00 49.72 206 ALA A C 1
ATOM 1619 O O . ALA A 1 206 ? -32.268 -8.925 43.271 1.00 49.72 206 ALA A O 1
ATOM 1620 N N . MET A 1 207 ? -32.716 -7.194 41.923 1.00 49.53 207 MET A N 1
ATOM 1621 C CA . MET A 1 207 ? -33.003 -6.243 43.012 1.00 49.53 207 MET A CA 1
ATOM 1622 C C . MET A 1 207 ? -34.480 -6.187 43.441 1.00 49.53 207 MET A C 1
ATOM 1624 O O . MET A 1 207 ? -34.798 -5.545 44.436 1.00 49.53 207 MET A O 1
ATOM 1628 N N . SER A 1 208 ? -35.392 -6.902 42.769 1.00 48.94 208 SER A N 1
ATOM 1629 C CA . SER A 1 208 ? -36.835 -6.839 43.067 1.00 48.94 208 SER A CA 1
ATOM 1630 C C . SER A 1 208 ? -37.299 -7.719 44.249 1.00 48.94 208 SER A C 1
ATOM 1632 O O . SER A 1 208 ? -38.500 -7.799 44.514 1.00 48.94 208 SER A O 1
ATOM 1634 N N . SER A 1 209 ? -36.399 -8.390 44.980 1.00 51.31 209 SER A N 1
ATOM 1635 C CA . SER A 1 209 ? -36.786 -9.341 46.042 1.00 51.31 209 SER A CA 1
ATOM 1636 C C . SER A 1 209 ? -36.866 -8.751 47.463 1.00 51.31 209 SER A C 1
ATOM 1638 O O . SER A 1 209 ? -37.044 -9.512 48.416 1.00 51.31 209 SER A O 1
ATOM 1640 N N . GLY A 1 210 ? -36.763 -7.432 47.655 1.00 50.56 210 GLY A N 1
ATOM 1641 C CA . GLY A 1 210 ? -36.740 -6.846 49.000 1.00 50.56 210 GLY A CA 1
ATOM 1642 C C . GLY A 1 210 ? -37.453 -5.504 49.132 1.00 50.56 210 GLY A C 1
ATOM 1643 O O . GLY A 1 210 ? -36.834 -4.482 48.905 1.00 50.56 210 GLY A O 1
ATOM 1644 N N . GLY A 1 211 ? -38.708 -5.533 49.598 1.00 50.75 211 GLY A N 1
ATOM 1645 C CA . GLY A 1 211 ? -39.286 -4.500 50.476 1.00 50.75 211 GLY A CA 1
ATOM 1646 C C . GLY A 1 211 ? -39.613 -3.119 49.885 1.00 50.75 211 GLY A C 1
ATOM 1647 O O . GLY A 1 211 ? -38.742 -2.342 49.536 1.00 50.75 211 GLY A O 1
ATOM 1648 N N . ARG A 1 212 ? -40.913 -2.803 49.895 1.00 55.41 212 ARG A N 1
ATOM 1649 C CA . ARG A 1 212 ? -41.553 -1.490 49.687 1.00 55.41 212 ARG A CA 1
ATOM 1650 C C . ARG A 1 212 ? -40.813 -0.323 50.369 1.00 55.41 212 ARG A C 1
ATOM 1652 O O . ARG A 1 212 ? -40.686 -0.365 51.586 1.00 55.41 212 ARG A O 1
ATOM 1659 N N . ASP A 1 213 ? -40.444 0.716 49.610 1.00 48.31 213 ASP A N 1
ATOM 1660 C CA . ASP A 1 213 ? -40.787 2.131 49.870 1.00 48.31 213 ASP A CA 1
ATOM 1661 C C . ASP A 1 213 ? -40.145 3.100 48.848 1.00 48.31 213 ASP A C 1
ATOM 1663 O O . ASP A 1 213 ? -38.993 2.941 48.468 1.00 48.31 213 ASP A O 1
ATOM 1667 N N . SER A 1 214 ? -40.859 4.197 48.555 1.00 50.62 214 SER A N 1
ATOM 1668 C CA . SER A 1 214 ? -40.344 5.520 48.136 1.00 50.62 214 SER A CA 1
ATOM 1669 C C . SER A 1 214 ? -40.212 5.875 46.643 1.00 50.62 214 SER A C 1
ATOM 1671 O O . SER A 1 214 ? -39.420 5.331 45.886 1.00 50.62 214 SER A O 1
ATOM 1673 N N . GLU A 1 215 ? -40.863 6.985 46.290 1.00 52.28 215 GLU A N 1
ATOM 1674 C CA . GLU A 1 215 ? -40.704 7.867 45.111 1.00 52.28 215 GLU A CA 1
ATOM 1675 C C . GLU A 1 215 ? -39.233 8.192 44.732 1.00 52.28 215 GLU A C 1
ATOM 1677 O O . GLU A 1 215 ? -38.927 8.602 43.613 1.00 52.28 215 GLU A O 1
ATOM 1682 N N . HIS A 1 216 ? -38.300 7.950 45.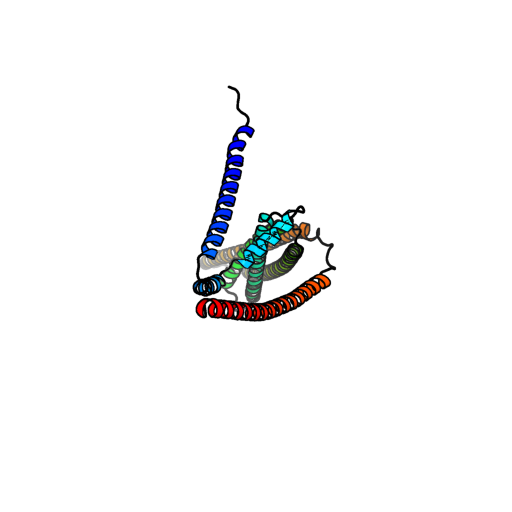658 1.00 51.16 216 HIS A N 1
ATOM 1683 C CA . HIS A 1 216 ? -36.851 8.073 45.501 1.00 51.16 216 HIS A CA 1
ATOM 1684 C C . HIS A 1 216 ? -36.212 6.945 44.655 1.00 51.16 216 HIS A C 1
ATOM 1686 O O . HIS A 1 216 ? -35.115 7.137 44.122 1.00 51.16 216 HIS A O 1
ATOM 1692 N N . ASP A 1 217 ? -36.889 5.801 44.490 1.00 54.78 217 ASP A N 1
ATOM 1693 C CA . ASP A 1 217 ? -36.442 4.693 43.630 1.00 54.78 217 ASP A CA 1
ATOM 1694 C C . ASP A 1 217 ? -36.715 4.950 42.141 1.00 54.78 217 ASP A C 1
ATOM 1696 O O . ASP A 1 217 ? -35.946 4.500 41.294 1.00 54.78 217 ASP A O 1
ATOM 1700 N N . LEU A 1 218 ? -37.739 5.740 41.797 1.00 58.72 218 LEU A N 1
ATOM 1701 C CA . LEU A 1 218 ? -38.075 6.050 40.400 1.00 58.72 218 LEU A CA 1
ATOM 1702 C C . LEU A 1 218 ? -37.001 6.923 39.733 1.00 58.72 218 LEU A C 1
ATOM 1704 O O . LEU A 1 218 ? -36.518 6.576 38.659 1.00 58.72 218 LEU A O 1
ATOM 1708 N N . ASN A 1 219 ? -36.547 7.991 40.403 1.00 60.31 219 ASN A N 1
ATOM 1709 C CA . ASN A 1 219 ? -35.456 8.845 39.903 1.00 60.31 219 ASN A CA 1
ATOM 1710 C C . ASN A 1 219 ? -34.135 8.070 39.751 1.00 60.31 219 ASN A C 1
ATOM 1712 O O . ASN A 1 219 ? -33.363 8.304 38.820 1.00 60.31 219 ASN A O 1
ATOM 1716 N N . LYS A 1 220 ? -33.867 7.124 40.659 1.00 62.12 220 LYS A N 1
ATOM 1717 C CA . LYS A 1 220 ? -32.661 6.289 40.623 1.00 62.12 220 LYS A CA 1
ATOM 1718 C C . LYS A 1 220 ? -32.738 5.249 39.502 1.00 62.12 220 LYS A C 1
ATOM 1720 O O . LYS A 1 220 ? -31.753 5.049 38.795 1.00 62.12 220 LYS A O 1
ATOM 1725 N N . GLN A 1 221 ? -33.911 4.653 39.292 1.00 63.38 221 GLN A N 1
ATOM 1726 C CA . GLN A 1 221 ? -34.180 3.742 38.184 1.00 63.38 221 GLN A CA 1
ATOM 1727 C C . GLN A 1 221 ? -34.041 4.456 36.833 1.00 63.38 221 GLN A C 1
ATOM 1729 O O . GLN A 1 221 ? -33.384 3.936 35.934 1.00 63.38 221 GLN A O 1
ATOM 1734 N N . GLU A 1 222 ? -34.581 5.666 36.686 1.00 65.06 222 GLU A N 1
ATOM 1735 C CA . GLU A 1 222 ? -34.493 6.451 35.448 1.00 65.06 222 GLU A CA 1
ATOM 1736 C C . GLU A 1 222 ? -33.039 6.852 35.132 1.00 65.06 222 GLU A C 1
ATOM 1738 O O . GLU A 1 222 ? -32.584 6.719 33.994 1.00 65.06 222 GLU A O 1
ATOM 1743 N N . GLN A 1 223 ? -32.251 7.219 36.152 1.00 65.31 223 GLN A N 1
ATOM 1744 C CA . GLN A 1 223 ? -30.820 7.508 36.009 1.00 65.31 223 GLN A CA 1
ATOM 1745 C C . GLN A 1 223 ? -29.993 6.268 35.620 1.00 65.31 223 GLN A C 1
ATOM 1747 O O . GLN A 1 223 ? -29.110 6.370 34.764 1.00 65.31 223 GLN A O 1
ATOM 1752 N N . ILE A 1 224 ? -30.277 5.099 36.208 1.00 69.06 224 ILE A N 1
ATOM 1753 C CA . ILE A 1 224 ? -29.634 3.822 35.845 1.00 69.06 224 ILE A CA 1
ATOM 1754 C C . ILE A 1 224 ? -29.984 3.442 34.403 1.00 69.06 224 ILE A C 1
ATOM 1756 O O . ILE A 1 224 ? -29.106 3.036 33.641 1.00 69.06 224 ILE A O 1
ATOM 1760 N N . THR A 1 225 ? -31.243 3.627 34.005 1.00 69.44 225 THR A N 1
ATOM 1761 C CA . THR A 1 225 ? -31.718 3.312 32.651 1.00 69.44 225 THR A CA 1
ATOM 1762 C C . THR A 1 225 ? -31.053 4.224 31.615 1.00 69.44 225 THR A C 1
ATOM 1764 O O . THR A 1 225 ? -30.497 3.732 30.636 1.00 69.44 225 THR A O 1
ATOM 1767 N N . ALA A 1 226 ? -30.991 5.535 31.877 1.00 72.50 226 ALA A N 1
ATOM 1768 C CA . ALA A 1 226 ? -30.330 6.504 31.001 1.00 72.50 226 ALA A CA 1
ATOM 1769 C C . ALA A 1 226 ? -28.808 6.288 30.901 1.00 72.50 226 ALA A C 1
ATOM 1771 O O . ALA A 1 226 ? -28.218 6.499 29.841 1.00 72.50 226 ALA A O 1
ATOM 1772 N N . GLN A 1 227 ? -28.150 5.869 31.987 1.00 71.12 227 GLN A N 1
ATOM 1773 C CA . GLN A 1 227 ? -26.724 5.536 31.960 1.00 71.12 227 GLN A CA 1
ATOM 1774 C C . GLN A 1 227 ? -26.465 4.249 31.166 1.00 71.12 227 GLN A C 1
ATOM 1776 O O . GLN A 1 227 ? -25.581 4.223 30.312 1.00 71.12 227 GLN A O 1
ATOM 1781 N N . THR A 1 228 ? -27.290 3.222 31.380 1.00 71.69 228 THR A N 1
ATOM 1782 C CA . THR A 1 228 ? -27.216 1.948 30.651 1.00 71.69 228 THR A CA 1
ATOM 1783 C C . THR A 1 228 ? -27.428 2.150 29.151 1.00 71.69 228 THR A C 1
ATOM 1785 O O . THR A 1 228 ? -26.725 1.551 28.339 1.00 71.69 228 THR A O 1
ATOM 1788 N N . GLU A 1 229 ? -28.358 3.026 28.763 1.00 74.38 229 GLU A N 1
ATOM 1789 C CA . GLU A 1 229 ? -28.607 3.360 27.360 1.00 74.38 229 GLU A CA 1
ATOM 1790 C C . GLU A 1 229 ? -27.396 4.042 26.703 1.00 74.38 229 GLU A C 1
ATOM 1792 O O . GLU A 1 229 ? -27.002 3.666 25.597 1.00 74.38 229 GLU A O 1
ATOM 1797 N N . ARG A 1 230 ? -26.743 4.989 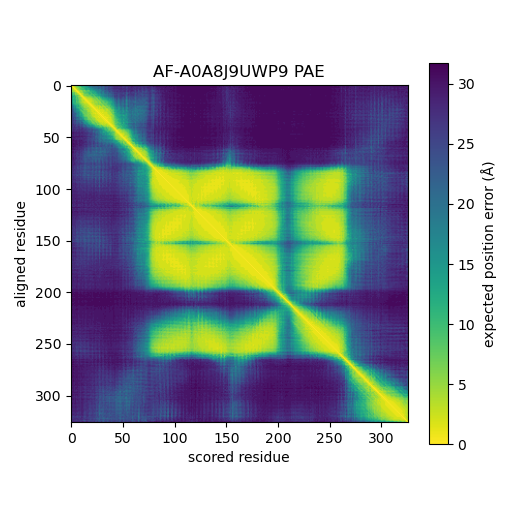27.392 1.00 75.44 230 ARG A N 1
ATOM 1798 C CA . ARG A 1 230 ? -25.506 5.623 26.895 1.00 75.44 230 ARG A CA 1
ATOM 1799 C C . ARG A 1 230 ? -24.371 4.615 26.734 1.00 75.44 230 ARG A C 1
ATOM 1801 O O . ARG A 1 230 ? -23.668 4.646 25.724 1.00 75.44 230 ARG A O 1
ATOM 1808 N N . ASP A 1 231 ? -24.207 3.716 27.699 1.00 75.62 231 ASP A N 1
ATOM 1809 C CA . ASP A 1 231 ? -23.166 2.689 27.662 1.00 75.62 231 ASP A CA 1
ATOM 1810 C C . ASP A 1 231 ? -23.419 1.680 26.525 1.00 75.62 231 ASP A C 1
ATOM 1812 O O . ASP A 1 231 ? -22.484 1.276 25.827 1.00 75.62 231 ASP A O 1
ATOM 1816 N N . LEU A 1 232 ? -24.687 1.331 26.267 1.00 78.25 232 LEU A N 1
ATOM 1817 C CA . LEU A 1 232 ? -25.098 0.513 25.121 1.00 78.25 232 LEU A CA 1
ATOM 1818 C C . LEU A 1 232 ? -24.810 1.199 23.781 1.00 78.25 232 LEU A C 1
ATOM 1820 O O . LEU A 1 232 ? -24.265 0.554 22.885 1.00 78.25 232 LEU A O 1
ATOM 1824 N N . GLN A 1 233 ? -25.116 2.491 23.641 1.00 80.94 233 GLN A N 1
ATOM 1825 C CA . GLN A 1 233 ? -24.827 3.250 22.417 1.00 80.94 233 GLN A CA 1
ATOM 1826 C C . GLN A 1 233 ? -23.320 3.313 22.127 1.00 80.94 233 GLN A C 1
ATOM 1828 O O . GLN A 1 233 ? -22.892 3.088 20.993 1.00 80.94 233 GLN A O 1
ATOM 1833 N N . GLN A 1 234 ? -22.496 3.552 23.152 1.00 78.56 234 GLN A N 1
ATOM 1834 C CA . GLN A 1 234 ? -21.037 3.538 23.009 1.00 78.56 234 GLN A CA 1
ATOM 1835 C C . GLN A 1 234 ? -20.505 2.151 22.633 1.00 78.56 234 GLN A C 1
ATOM 1837 O O . GLN A 1 234 ? -19.571 2.032 21.834 1.00 78.56 234 GLN A O 1
ATOM 1842 N N . LEU A 1 235 ? -21.082 1.090 23.202 1.00 81.56 235 LEU A N 1
ATOM 1843 C CA . LEU A 1 235 ? -20.722 -0.279 22.852 1.00 81.56 235 LEU A CA 1
ATOM 1844 C C . LEU A 1 235 ? -21.088 -0.595 21.397 1.00 81.56 235 LEU A C 1
ATOM 1846 O O . LEU A 1 235 ? -20.279 -1.187 20.683 1.00 81.56 235 LEU A O 1
ATOM 1850 N N . GLU A 1 236 ? -22.263 -0.157 20.942 1.00 84.38 236 GLU A N 1
ATOM 1851 C CA . GLU A 1 236 ? -22.708 -0.337 19.561 1.00 84.38 236 GLU A CA 1
ATOM 1852 C C . GLU A 1 236 ? -21.780 0.380 18.568 1.00 84.38 236 GLU A C 1
ATOM 1854 O O . GLU A 1 236 ? -21.392 -0.200 17.552 1.00 84.38 236 GLU A O 1
ATOM 1859 N N . GLU A 1 237 ? -21.362 1.613 18.866 1.00 82.56 237 GLU A N 1
ATOM 1860 C CA . GLU A 1 237 ? -20.406 2.352 18.034 1.00 82.56 237 GLU A CA 1
ATOM 1861 C C . GLU A 1 237 ? -19.072 1.600 17.909 1.00 82.56 237 GLU A C 1
ATOM 1863 O O . GLU A 1 237 ? -18.547 1.428 16.805 1.00 82.56 237 GLU A O 1
ATOM 1868 N N . ARG A 1 238 ? -18.557 1.059 19.019 1.00 81.69 238 ARG A N 1
ATOM 1869 C CA . ARG A 1 238 ? -17.325 0.255 19.004 1.00 81.69 238 ARG A CA 1
ATOM 1870 C C . ARG A 1 238 ? -17.490 -1.051 18.227 1.00 81.69 238 ARG A C 1
ATOM 1872 O O . ARG A 1 238 ? -16.572 -1.449 17.511 1.00 81.69 238 ARG A O 1
ATOM 1879 N N . GLU A 1 239 ? -18.642 -1.713 18.324 1.00 86.19 239 GLU A N 1
ATOM 1880 C CA . GLU A 1 239 ? -18.937 -2.900 17.512 1.00 86.19 239 GLU A CA 1
ATOM 1881 C C . GLU A 1 239 ? -18.991 -2.566 16.013 1.00 86.19 239 GLU A C 1
ATOM 1883 O O . GLU A 1 239 ? -18.478 -3.335 15.193 1.00 86.19 239 GLU A O 1
ATOM 1888 N N . ARG A 1 240 ? -19.560 -1.414 15.633 1.00 87.94 240 ARG A N 1
ATOM 1889 C CA . ARG A 1 240 ? -19.562 -0.940 14.238 1.00 87.94 240 ARG A CA 1
ATOM 1890 C C . ARG A 1 240 ? -18.143 -0.682 13.730 1.00 87.94 240 ARG A C 1
ATOM 1892 O O . ARG A 1 240 ? -17.821 -1.107 12.619 1.00 87.94 240 ARG A O 1
ATOM 1899 N N . ASP A 1 241 ? -17.289 -0.061 14.542 1.00 82.94 241 ASP A N 1
ATOM 1900 C CA . ASP A 1 241 ? -15.873 0.161 14.216 1.00 82.94 241 ASP A CA 1
ATOM 1901 C C . ASP A 1 241 ? -15.130 -1.167 13.981 1.00 82.94 241 ASP A C 1
ATOM 1903 O O . ASP A 1 241 ? -14.383 -1.300 13.008 1.00 82.94 241 ASP A O 1
ATOM 1907 N N . VAL A 1 242 ? -15.385 -2.186 14.811 1.00 87.88 242 VAL A N 1
ATOM 1908 C CA . VAL A 1 242 ? -14.819 -3.534 14.625 1.00 87.88 242 VAL A CA 1
ATOM 1909 C C . VAL A 1 242 ? -15.276 -4.154 13.304 1.00 87.88 242 VAL A C 1
ATOM 1911 O O . VAL A 1 242 ? -14.436 -4.637 12.545 1.00 87.88 242 VAL A O 1
ATOM 1914 N N . ARG A 1 243 ? -16.578 -4.110 12.989 1.00 90.00 243 ARG A N 1
ATOM 1915 C CA . ARG A 1 243 ? -17.112 -4.654 11.724 1.00 90.00 243 ARG A CA 1
ATOM 1916 C C . ARG A 1 243 ? -16.519 -3.950 10.506 1.00 90.00 243 ARG A C 1
ATOM 1918 O O . ARG A 1 243 ? -16.219 -4.587 9.499 1.00 90.00 243 ARG A O 1
ATOM 1925 N N . LYS A 1 244 ? -16.320 -2.632 10.588 1.00 89.06 244 LYS A N 1
ATOM 1926 C CA . LYS A 1 244 ? -15.666 -1.867 9.522 1.00 89.06 244 LYS A CA 1
ATOM 1927 C C . LYS A 1 244 ? -14.239 -2.358 9.285 1.00 89.06 244 LYS A C 1
ATOM 1929 O O . LYS A 1 244 ? -13.858 -2.569 8.139 1.00 89.06 244 LYS A O 1
ATOM 1934 N N . LEU A 1 245 ? -13.484 -2.599 10.353 1.00 87.06 245 LEU A N 1
ATOM 1935 C CA . LEU A 1 245 ? -12.119 -3.100 10.244 1.00 87.06 245 LEU A CA 1
ATOM 1936 C C . LEU A 1 245 ? -12.060 -4.531 9.680 1.00 87.06 245 LEU A C 1
ATOM 1938 O O . LEU A 1 245 ? -11.145 -4.857 8.930 1.00 87.06 245 LEU A O 1
ATOM 1942 N N . GLU A 1 246 ? -13.049 -5.378 9.974 1.00 89.56 246 GLU A N 1
ATOM 1943 C CA . GLU A 1 246 ? -13.179 -6.699 9.340 1.00 89.56 246 GLU A CA 1
ATOM 1944 C C . GLU A 1 246 ? -13.418 -6.593 7.829 1.00 89.56 246 GLU A C 1
ATOM 1946 O O . GLU A 1 246 ? -12.767 -7.294 7.052 1.00 89.56 246 GLU A O 1
ATOM 1951 N N . ASN A 1 247 ? -14.287 -5.674 7.401 1.00 91.06 247 ASN A N 1
ATOM 1952 C CA . ASN A 1 247 ? -14.499 -5.392 5.980 1.00 91.06 247 ASN A CA 1
ATOM 1953 C C . ASN A 1 247 ? -13.225 -4.847 5.315 1.00 91.06 247 ASN A C 1
ATOM 1955 O O . ASN A 1 247 ? -12.886 -5.252 4.206 1.00 91.06 247 ASN A O 1
ATOM 1959 N N . ASP A 1 248 ? -12.473 -3.984 6.001 1.00 88.81 248 ASP A N 1
ATOM 1960 C CA . ASP A 1 248 ? -11.198 -3.467 5.494 1.00 88.81 248 ASP A CA 1
ATOM 1961 C C . ASP A 1 248 ? -10.168 -4.592 5.271 1.00 88.81 248 ASP A C 1
ATOM 1963 O O . ASP A 1 248 ? -9.459 -4.582 4.261 1.00 88.81 248 ASP A O 1
ATOM 1967 N N . ILE A 1 249 ? -10.131 -5.599 6.152 1.00 90.12 249 ILE A N 1
ATOM 1968 C CA . ILE A 1 249 ? -9.279 -6.790 5.994 1.00 90.12 249 ILE A CA 1
ATOM 1969 C C . ILE A 1 249 ? -9.712 -7.621 4.776 1.00 90.12 249 ILE A C 1
ATOM 1971 O O . ILE A 1 249 ? -8.856 -8.155 4.060 1.00 90.12 249 ILE A O 1
ATOM 1975 N N . MET A 1 250 ? -11.020 -7.729 4.526 1.00 91.31 250 MET A N 1
ATOM 1976 C CA . MET A 1 250 ? -11.563 -8.420 3.352 1.00 91.31 250 MET A CA 1
ATOM 1977 C C . MET A 1 250 ? -11.206 -7.701 2.048 1.00 91.31 250 MET A C 1
ATOM 1979 O O . MET A 1 250 ? -10.819 -8.360 1.084 1.00 91.31 250 MET A O 1
ATOM 1983 N N . ASP A 1 251 ? -11.241 -6.369 2.032 1.00 90.38 251 ASP A N 1
ATOM 1984 C CA . ASP A 1 251 ? -10.832 -5.574 0.871 1.00 90.38 251 ASP A CA 1
ATOM 1985 C C . ASP A 1 251 ? -9.346 -5.769 0.542 1.00 90.38 251 ASP A C 1
ATOM 1987 O O . ASP A 1 251 ? -8.978 -5.921 -0.622 1.00 90.38 251 ASP A O 1
ATOM 1991 N N . VAL A 1 252 ? -8.477 -5.832 1.557 1.00 90.12 252 VAL A N 1
ATOM 1992 C CA . VAL A 1 252 ? -7.054 -6.157 1.350 1.00 90.12 252 VAL A CA 1
ATOM 1993 C C . VAL A 1 252 ? -6.885 -7.576 0.795 1.00 90.12 252 VAL A C 1
ATOM 1995 O O . VAL A 1 252 ? -6.055 -7.804 -0.082 1.00 90.12 252 VAL A O 1
ATOM 1998 N N . ASN A 1 253 ? -7.697 -8.535 1.247 1.00 88.38 253 ASN A N 1
ATOM 1999 C CA . ASN A 1 253 ? -7.686 -9.894 0.703 1.00 88.38 253 ASN A CA 1
ATOM 2000 C C . ASN A 1 253 ? -8.131 -9.943 -0.768 1.00 88.38 253 ASN A C 1
ATOM 2002 O O . ASN A 1 253 ? -7.620 -10.744 -1.548 1.00 88.38 253 ASN A O 1
ATOM 2006 N N . GLN A 1 254 ? -9.065 -9.079 -1.163 1.00 90.50 254 GLN A N 1
ATOM 2007 C CA . GLN A 1 254 ? -9.476 -8.955 -2.556 1.00 90.50 254 GLN A CA 1
ATOM 2008 C C . GLN A 1 254 ? -8.327 -8.436 -3.433 1.00 90.50 254 GLN A C 1
ATOM 2010 O O . GLN A 1 254 ? -8.080 -9.003 -4.496 1.00 90.50 254 GLN A O 1
ATOM 2015 N N . ILE A 1 255 ? -7.555 -7.459 -2.943 1.00 90.38 255 ILE A N 1
ATOM 2016 C CA . ILE A 1 255 ? -6.330 -6.995 -3.614 1.00 90.38 255 ILE A CA 1
ATOM 2017 C C . ILE A 1 255 ? -5.357 -8.169 -3.829 1.00 90.38 255 ILE A C 1
ATOM 2019 O O . ILE A 1 255 ? -4.860 -8.358 -4.935 1.00 90.38 255 ILE A O 1
ATOM 2023 N N . PHE A 1 256 ? -5.133 -9.020 -2.820 1.00 86.56 256 PHE A N 1
ATOM 2024 C CA . PHE A 1 256 ? -4.267 -10.198 -2.975 1.00 86.56 256 PHE A CA 1
ATOM 2025 C C . PHE A 1 256 ? -4.718 -11.156 -4.077 1.00 86.56 256 PHE A C 1
ATOM 2027 O O . PHE A 1 256 ? -3.876 -11.679 -4.801 1.00 86.56 256 PHE A O 1
ATOM 2034 N N . LYS A 1 257 ? -6.026 -11.387 -4.224 1.00 86.50 257 LYS A N 1
ATOM 2035 C CA . LYS A 1 257 ? -6.559 -12.251 -5.288 1.00 86.50 257 LYS A CA 1
ATOM 2036 C C . LYS A 1 257 ? -6.334 -11.647 -6.672 1.00 86.50 257 LYS A C 1
ATOM 2038 O O . LYS A 1 257 ? -5.948 -12.356 -7.601 1.00 86.50 257 LYS A O 1
ATOM 2043 N N . GLU A 1 258 ? -6.553 -10.340 -6.794 1.00 83.88 258 GLU A N 1
ATOM 2044 C CA . GLU A 1 258 ? -6.354 -9.601 -8.043 1.00 83.88 258 GLU A CA 1
ATOM 2045 C C . GLU A 1 258 ? -4.888 -9.635 -8.490 1.00 83.88 258 GLU A C 1
ATOM 2047 O O . GLU A 1 258 ? -4.618 -9.913 -9.656 1.00 83.88 258 GLU A O 1
ATOM 2052 N N . LEU A 1 259 ? -3.943 -9.450 -7.562 1.00 80.69 259 LEU A N 1
ATOM 2053 C CA . LEU A 1 259 ? -2.510 -9.536 -7.860 1.00 80.69 259 LEU A CA 1
ATOM 2054 C C . LEU A 1 259 ? -2.014 -10.972 -8.044 1.00 80.69 259 LEU A C 1
ATOM 2056 O O . LEU A 1 259 ? -1.225 -11.234 -8.949 1.00 80.69 259 LEU A O 1
ATOM 2060 N N . GLY A 1 260 ? -2.478 -11.912 -7.218 1.00 72.75 260 GLY A N 1
ATOM 2061 C CA . GLY A 1 260 ? -2.052 -13.312 -7.268 1.00 72.75 260 GLY A CA 1
ATOM 2062 C C . GLY A 1 260 ? -2.320 -13.957 -8.626 1.00 72.75 260 GLY A C 1
ATOM 2063 O O . GLY A 1 260 ? -1.494 -14.721 -9.108 1.00 72.75 260 GLY A O 1
ATOM 2064 N N . THR A 1 261 ? -3.412 -13.574 -9.288 1.00 67.88 261 THR A N 1
ATOM 2065 C CA . THR A 1 261 ? -3.752 -14.080 -10.627 1.00 67.88 261 THR A CA 1
ATOM 2066 C C . THR A 1 261 ? -2.741 -13.642 -11.699 1.00 67.88 261 THR A C 1
ATOM 2068 O O . THR A 1 261 ? -2.523 -14.370 -12.655 1.00 67.88 261 THR A O 1
ATOM 2071 N N . ILE A 1 262 ? -2.087 -12.485 -11.540 1.00 65.50 262 ILE A N 1
ATOM 2072 C CA . ILE A 1 262 ? -1.199 -11.894 -12.564 1.00 65.50 262 ILE A CA 1
ATOM 2073 C C . ILE A 1 262 ? 0.289 -12.099 -12.264 1.00 65.50 262 ILE A C 1
ATOM 2075 O O . ILE A 1 262 ? 1.114 -12.103 -13.177 1.00 65.50 262 ILE A O 1
ATOM 2079 N N . ILE A 1 263 ? 0.648 -12.297 -10.996 1.00 63.28 263 ILE A N 1
ATOM 2080 C CA . ILE A 1 263 ? 2.035 -12.556 -10.587 1.00 63.28 263 ILE A CA 1
ATOM 2081 C C . ILE A 1 263 ? 2.399 -14.033 -10.807 1.00 63.28 263 ILE A C 1
ATOM 2083 O O . ILE A 1 263 ? 3.537 -14.335 -11.157 1.00 63.28 263 ILE A O 1
ATOM 2087 N N . HIS A 1 264 ? 1.439 -14.960 -10.680 1.00 53.25 264 HIS A N 1
ATOM 2088 C CA . HIS A 1 264 ? 1.696 -16.398 -10.846 1.00 53.25 264 HIS A CA 1
ATOM 2089 C C . HIS A 1 264 ? 1.900 -16.841 -12.310 1.00 53.25 264 HIS A C 1
ATOM 2091 O O . HIS A 1 264 ? 2.467 -17.902 -12.543 1.00 53.25 264 HIS A O 1
ATOM 2097 N N . GLU A 1 265 ? 1.511 -16.032 -13.303 1.00 50.34 265 GLU A N 1
ATOM 2098 C CA . GLU A 1 265 ? 1.724 -16.334 -14.733 1.00 50.34 265 GLU A CA 1
ATOM 2099 C C . GLU A 1 265 ? 3.154 -16.031 -15.236 1.00 50.34 265 GLU A C 1
ATOM 2101 O O . GLU A 1 265 ? 3.463 -16.311 -16.391 1.00 50.34 265 GLU A O 1
ATOM 2106 N N . GLN A 1 266 ? 4.053 -15.493 -14.397 1.00 46.28 266 GLN A N 1
ATOM 2107 C CA . GLN A 1 266 ? 5.416 -15.089 -14.803 1.00 46.28 266 GLN A CA 1
ATOM 2108 C C . GLN A 1 266 ? 6.549 -15.826 -14.068 1.00 46.28 266 GLN A C 1
ATOM 2110 O O . GLN A 1 266 ? 7.703 -15.402 -14.090 1.00 46.28 266 GLN A O 1
ATOM 2115 N N . GLY A 1 267 ? 6.251 -16.974 -13.457 1.00 44.31 267 GLY A N 1
ATOM 2116 C CA . GLY A 1 267 ? 7.243 -17.835 -12.810 1.00 44.31 267 GLY A CA 1
ATOM 2117 C C . GLY A 1 267 ? 7.996 -18.748 -13.781 1.00 44.31 267 GLY A C 1
ATOM 2118 O O . GLY A 1 267 ? 7.839 -19.959 -13.687 1.00 44.31 267 GLY A O 1
ATOM 2119 N N . ALA A 1 268 ? 8.793 -18.199 -14.708 1.00 40.66 268 ALA A N 1
ATOM 2120 C CA . ALA A 1 268 ? 9.771 -18.987 -15.474 1.00 40.66 268 ALA A CA 1
ATOM 2121 C C . ALA A 1 268 ? 10.897 -18.159 -16.135 1.00 40.66 268 ALA A C 1
ATOM 2123 O O . ALA A 1 268 ? 11.185 -18.393 -17.298 1.00 40.66 268 ALA A O 1
ATOM 2124 N N . VAL A 1 269 ? 11.559 -17.230 -15.428 1.00 41.81 269 VAL A N 1
ATOM 2125 C CA . VAL A 1 269 ? 12.985 -16.891 -15.676 1.00 41.81 269 VAL A CA 1
ATOM 2126 C C . VAL A 1 269 ? 13.610 -16.364 -14.374 1.00 41.81 269 VAL A C 1
ATOM 2128 O O . VAL A 1 269 ? 13.875 -15.176 -14.222 1.00 41.81 269 VAL A O 1
ATOM 2131 N N . VAL A 1 270 ? 13.851 -17.244 -13.403 1.00 42.62 270 VAL A N 1
ATOM 2132 C CA . VAL A 1 270 ? 14.693 -16.934 -12.233 1.00 42.62 270 VAL A CA 1
ATOM 2133 C C . VAL A 1 270 ? 15.864 -17.911 -12.234 1.00 42.62 270 VAL A C 1
ATOM 2135 O O . VAL A 1 270 ? 15.882 -18.848 -11.454 1.00 42.62 270 VAL A O 1
ATOM 2138 N N . GLU A 1 271 ? 16.803 -17.738 -13.172 1.00 38.09 271 GLU A N 1
ATOM 2139 C CA . GLU A 1 271 ? 18.116 -18.421 -13.137 1.00 38.09 271 GLU A CA 1
ATOM 2140 C C . GLU A 1 271 ? 19.185 -17.782 -14.062 1.00 38.09 271 GLU A C 1
ATOM 2142 O O . GLU A 1 271 ? 20.075 -18.453 -14.567 1.00 38.09 271 GLU A O 1
ATOM 2147 N N . SER A 1 272 ? 19.131 -16.463 -14.308 1.00 42.38 272 SER A N 1
ATOM 2148 C CA . SER A 1 272 ? 20.143 -15.759 -15.138 1.00 42.38 272 SER A CA 1
ATOM 2149 C C . SER A 1 272 ? 20.632 -14.422 -14.546 1.00 42.38 272 SER A C 1
ATOM 2151 O O . SER A 1 272 ? 21.280 -13.621 -15.230 1.00 42.38 272 SER A O 1
ATOM 2153 N N . ILE A 1 273 ? 20.318 -14.145 -13.275 1.00 44.91 273 ILE A N 1
ATOM 2154 C CA . ILE A 1 273 ? 20.568 -12.829 -12.660 1.00 44.91 273 ILE A CA 1
ATOM 2155 C C . ILE A 1 273 ? 21.964 -12.722 -12.024 1.00 44.91 273 ILE A C 1
ATOM 2157 O O . ILE A 1 273 ? 22.517 -11.625 -12.020 1.00 44.91 273 ILE A O 1
ATOM 2161 N N . GLU A 1 274 ? 22.603 -13.821 -11.606 1.00 39.06 274 GLU A N 1
ATOM 2162 C CA . GLU A 1 274 ? 24.022 -13.764 -11.201 1.00 39.06 274 GLU A CA 1
ATOM 2163 C C . GLU A 1 274 ? 24.939 -13.424 -12.390 1.00 39.06 274 GLU A C 1
ATOM 2165 O O . GLU A 1 274 ? 25.815 -12.572 -12.264 1.00 39.06 274 GLU A O 1
ATOM 2170 N N . ALA A 1 275 ? 24.649 -13.937 -13.591 1.00 43.81 275 ALA A N 1
ATOM 2171 C CA . ALA A 1 275 ? 25.438 -13.639 -14.792 1.00 43.81 275 ALA A CA 1
ATOM 2172 C C . ALA A 1 275 ? 25.275 -12.189 -15.305 1.00 43.81 275 ALA A C 1
ATOM 2174 O O . ALA A 1 275 ? 26.200 -11.613 -15.883 1.00 43.81 275 ALA A O 1
ATOM 2175 N N . SER A 1 276 ? 24.111 -11.564 -15.095 1.00 49.69 276 SER A N 1
ATOM 2176 C CA . SER A 1 276 ? 23.818 -10.231 -15.653 1.00 49.69 276 SER A CA 1
ATOM 2177 C C . SER A 1 276 ? 24.366 -9.081 -14.797 1.00 49.69 276 SER A C 1
ATOM 2179 O O . SER A 1 276 ? 24.710 -8.027 -15.330 1.00 49.69 276 SER A O 1
ATOM 2181 N N . VAL A 1 277 ? 24.495 -9.279 -13.479 1.00 48.28 277 VAL A N 1
ATOM 2182 C CA . VAL A 1 277 ? 25.160 -8.310 -12.587 1.00 48.28 277 VAL A CA 1
ATOM 2183 C C . VAL A 1 277 ? 26.681 -8.373 -12.758 1.00 48.28 277 VAL A C 1
ATOM 2185 O O . VAL A 1 277 ? 27.327 -7.325 -12.780 1.00 48.28 277 VAL A O 1
ATOM 2188 N N . GLU A 1 278 ? 27.245 -9.566 -12.974 1.00 40.97 278 GLU A N 1
ATOM 2189 C CA . GLU A 1 278 ? 28.670 -9.736 -13.286 1.00 40.97 278 GLU A CA 1
ATOM 2190 C C . GLU A 1 278 ? 29.038 -9.108 -14.640 1.00 40.97 278 GLU A C 1
ATOM 2192 O O . GLU A 1 278 ? 30.037 -8.396 -14.737 1.00 40.97 278 GLU A O 1
ATOM 2197 N N . THR A 1 279 ? 28.174 -9.229 -15.653 1.00 45.62 279 THR A N 1
ATOM 2198 C CA . THR A 1 279 ? 28.392 -8.585 -16.962 1.00 45.62 279 THR A CA 1
ATOM 2199 C C . THR A 1 279 ? 28.325 -7.052 -16.873 1.00 45.62 279 THR A C 1
ATOM 2201 O O . THR A 1 279 ? 29.185 -6.367 -17.423 1.00 45.62 279 THR A O 1
ATOM 2204 N N . ALA A 1 280 ? 27.376 -6.485 -16.116 1.00 49.16 280 ALA A N 1
ATOM 2205 C CA . ALA A 1 280 ? 27.274 -5.031 -15.938 1.00 49.16 280 ALA A CA 1
ATOM 2206 C C . ALA A 1 280 ? 28.453 -4.436 -15.139 1.00 49.16 280 ALA A C 1
ATOM 2208 O O . ALA A 1 280 ? 28.896 -3.323 -15.427 1.00 49.16 280 ALA A O 1
ATOM 2209 N N . ALA A 1 281 ? 28.997 -5.172 -14.162 1.00 48.09 281 ALA A N 1
ATOM 2210 C CA . ALA A 1 281 ? 30.227 -4.782 -13.470 1.00 48.09 281 ALA A CA 1
ATOM 2211 C C . ALA A 1 281 ? 31.447 -4.837 -14.413 1.00 48.09 281 ALA A C 1
ATOM 2213 O O . ALA A 1 281 ? 32.254 -3.903 -14.434 1.00 48.09 281 ALA A O 1
ATOM 2214 N N . HIS A 1 282 ? 31.529 -5.871 -15.256 1.00 41.78 282 HIS A N 1
ATOM 2215 C CA . HIS A 1 282 ? 32.618 -6.064 -16.216 1.00 41.78 282 HIS A CA 1
ATOM 2216 C C . HIS A 1 282 ? 32.595 -5.038 -17.372 1.00 41.78 282 HIS A C 1
ATOM 2218 O O . HIS A 1 282 ? 33.648 -4.630 -17.869 1.00 41.78 282 HIS A O 1
ATOM 2224 N N . GLU A 1 283 ? 31.417 -4.553 -17.780 1.00 49.47 283 GLU A N 1
ATOM 2225 C CA . GLU A 1 283 ? 31.258 -3.495 -18.793 1.00 49.47 283 GLU A CA 1
ATOM 2226 C C . GLU A 1 283 ? 31.608 -2.093 -18.264 1.00 49.47 283 GLU A C 1
ATOM 2228 O O . GLU A 1 283 ? 32.148 -1.265 -19.004 1.00 49.47 283 GLU A O 1
ATOM 2233 N N . VAL A 1 284 ? 31.375 -1.819 -16.973 1.00 54.91 284 VAL A N 1
ATOM 2234 C CA . VAL A 1 284 ? 31.806 -0.561 -16.336 1.00 54.91 284 VAL A CA 1
ATOM 2235 C C . VAL A 1 284 ? 33.333 -0.513 -16.199 1.00 54.91 284 VAL A C 1
ATOM 2237 O O . VAL A 1 284 ? 33.935 0.531 -16.459 1.00 54.91 284 VAL A O 1
ATOM 2240 N N . GLU A 1 285 ? 33.979 -1.636 -15.874 1.00 46.53 285 GLU A N 1
ATOM 2241 C CA . GLU A 1 285 ? 35.443 -1.733 -15.807 1.00 46.53 285 GLU A CA 1
ATOM 2242 C C . GLU A 1 285 ? 36.099 -1.624 -17.199 1.00 46.53 285 GLU A C 1
ATOM 2244 O O . GLU A 1 285 ? 37.048 -0.852 -17.385 1.00 46.53 285 GLU A O 1
ATOM 2249 N N . ALA A 1 286 ? 35.525 -2.278 -18.217 1.00 50.25 286 ALA A N 1
ATOM 2250 C CA . ALA A 1 286 ? 35.949 -2.123 -19.610 1.00 50.25 286 ALA A CA 1
ATOM 2251 C C . ALA A 1 286 ? 35.757 -0.679 -20.124 1.00 50.25 286 ALA A C 1
ATOM 2253 O O . ALA A 1 286 ? 36.637 -0.128 -20.790 1.00 50.25 286 ALA A O 1
ATOM 2254 N N . GLY A 1 287 ? 34.657 -0.013 -19.751 1.00 47.31 287 GLY A N 1
ATOM 2255 C CA . GLY A 1 287 ? 34.401 1.392 -20.082 1.00 47.31 287 GLY A CA 1
ATOM 2256 C C . GLY A 1 287 ? 35.409 2.366 -19.458 1.00 47.31 287 GLY A C 1
ATOM 2257 O O . GLY A 1 287 ? 35.805 3.345 -20.097 1.00 47.31 287 GLY A O 1
ATOM 2258 N N . ILE A 1 288 ? 35.894 2.088 -18.243 1.00 54.56 288 ILE A N 1
ATOM 2259 C CA . ILE A 1 288 ? 36.967 2.866 -17.600 1.00 54.56 288 ILE A CA 1
ATOM 2260 C C . ILE A 1 288 ? 38.302 2.670 -18.339 1.00 54.56 288 ILE A C 1
ATOM 2262 O O . ILE A 1 288 ? 39.047 3.639 -18.540 1.00 54.56 288 ILE A O 1
ATOM 2266 N N . HIS A 1 289 ? 38.589 1.454 -18.812 1.00 47.88 289 HIS A N 1
ATOM 2267 C CA . HIS A 1 289 ? 39.799 1.154 -19.577 1.00 47.88 289 HIS A CA 1
ATOM 2268 C C . HIS A 1 289 ? 39.803 1.833 -20.964 1.00 47.88 289 HIS A C 1
ATOM 2270 O O . HIS A 1 289 ? 40.798 2.459 -21.345 1.00 47.88 289 HIS A O 1
ATOM 2276 N N . GLU A 1 290 ? 38.674 1.834 -21.678 1.00 52.81 290 GLU A N 1
ATOM 2277 C CA . GLU A 1 290 ? 38.527 2.511 -22.978 1.00 52.81 290 GLU A CA 1
ATOM 2278 C C . GLU A 1 290 ? 38.567 4.046 -22.863 1.00 52.81 290 GLU A C 1
ATOM 2280 O O . GLU A 1 290 ? 39.184 4.733 -23.687 1.00 52.81 290 GLU A O 1
ATOM 2285 N N . LEU A 1 291 ? 38.005 4.620 -21.791 1.00 56.06 291 LEU A N 1
ATOM 2286 C CA . LEU A 1 291 ? 38.120 6.056 -21.508 1.00 56.06 291 LEU A CA 1
ATOM 2287 C C . LEU A 1 291 ? 39.569 6.467 -21.187 1.00 56.06 291 LEU A C 1
ATOM 2289 O O . LEU A 1 291 ? 40.024 7.528 -21.635 1.00 56.06 291 LEU A O 1
ATOM 2293 N N . SER A 1 292 ? 40.323 5.617 -20.482 1.00 56.34 292 SER A N 1
ATOM 2294 C CA . SER A 1 292 ? 41.762 5.796 -20.237 1.00 56.34 292 SER A CA 1
ATOM 2295 C C . SER A 1 292 ? 42.579 5.714 -21.536 1.00 56.34 292 SER A C 1
ATOM 2297 O O . SER A 1 292 ? 43.436 6.569 -21.805 1.00 56.34 292 SER A O 1
ATOM 2299 N N . HIS A 1 293 ? 42.279 4.746 -22.407 1.00 53.53 293 HIS A N 1
ATOM 2300 C CA . HIS A 1 293 ? 42.972 4.590 -23.686 1.00 53.53 293 HIS A CA 1
ATOM 2301 C C . HIS A 1 293 ? 42.685 5.758 -24.645 1.00 53.53 293 HIS A C 1
ATOM 2303 O O . HIS A 1 293 ? 43.611 6.321 -25.245 1.00 53.53 293 HIS A O 1
ATOM 2309 N N . ALA A 1 294 ? 41.439 6.238 -24.690 1.00 50.19 294 ALA A N 1
ATOM 2310 C CA . ALA A 1 294 ? 41.044 7.420 -25.453 1.00 50.19 294 ALA A CA 1
ATOM 2311 C C . ALA A 1 294 ? 41.696 8.719 -24.933 1.00 50.19 294 ALA A C 1
ATOM 2313 O O . ALA A 1 294 ? 42.085 9.585 -25.731 1.00 50.19 294 ALA A O 1
ATOM 2314 N N . ALA A 1 295 ? 41.874 8.869 -23.615 1.00 55.97 295 ALA A N 1
ATOM 2315 C CA . ALA A 1 295 ? 42.587 10.005 -23.023 1.00 55.97 295 ALA A CA 1
ATOM 2316 C C . ALA A 1 295 ? 44.083 9.999 -23.395 1.00 55.97 295 ALA A C 1
ATOM 2318 O O . ALA A 1 295 ? 44.641 11.027 -23.805 1.00 55.97 295 ALA A O 1
ATOM 2319 N N . ASN A 1 296 ? 44.719 8.826 -23.350 1.00 58.97 296 ASN A N 1
ATOM 2320 C CA . ASN A 1 296 ? 46.120 8.646 -23.730 1.00 58.97 296 ASN A CA 1
ATOM 2321 C C . ASN A 1 296 ? 46.352 8.845 -25.239 1.00 58.97 296 ASN A C 1
ATOM 2323 O O . ASN A 1 296 ? 47.337 9.479 -25.638 1.00 58.97 296 ASN A O 1
ATOM 2327 N N . TYR A 1 297 ? 45.420 8.401 -26.088 1.00 56.34 297 TYR A N 1
ATOM 2328 C CA . TYR A 1 297 ? 45.465 8.635 -27.533 1.00 56.34 297 TYR A CA 1
ATOM 2329 C C . TYR A 1 297 ? 45.336 10.129 -27.877 1.00 56.34 297 TYR A C 1
ATOM 2331 O O . TYR A 1 297 ? 46.130 10.665 -28.659 1.00 56.34 297 TYR A O 1
ATOM 2339 N N . LYS A 1 298 ? 44.421 10.857 -27.215 1.00 53.38 298 LYS A N 1
ATOM 2340 C CA . LYS A 1 298 ? 44.281 12.317 -27.377 1.00 53.38 298 LYS A CA 1
ATOM 2341 C C . LYS A 1 298 ? 45.555 13.075 -26.990 1.00 53.38 298 LYS A C 1
ATOM 2343 O O . LYS A 1 298 ? 45.933 14.016 -27.691 1.00 53.38 298 LYS A O 1
ATOM 2348 N N . ASN A 1 299 ? 46.259 12.661 -25.936 1.00 64.12 299 ASN A N 1
ATOM 2349 C CA . ASN A 1 299 ? 47.525 13.288 -25.542 1.00 64.12 299 ASN A CA 1
ATOM 2350 C C . ASN A 1 299 ? 48.668 13.003 -26.533 1.00 64.12 299 ASN A C 1
ATOM 2352 O O . ASN A 1 299 ? 49.446 13.911 -26.839 1.00 64.12 299 ASN A O 1
ATOM 2356 N N . LYS A 1 300 ? 48.737 11.796 -27.112 1.00 64.31 300 LYS A N 1
ATOM 2357 C CA . LYS A 1 300 ? 49.708 11.467 -28.174 1.00 64.31 300 LYS A CA 1
ATOM 2358 C C . LYS A 1 300 ? 49.454 12.274 -29.455 1.00 64.31 300 LYS A C 1
ATOM 2360 O O . LYS A 1 300 ? 50.399 12.799 -30.044 1.00 64.31 300 LYS A O 1
ATOM 2365 N N . LEU A 1 301 ? 48.192 12.452 -29.851 1.00 58.34 301 LEU A N 1
ATOM 2366 C CA . LEU A 1 301 ? 47.830 13.280 -31.007 1.00 58.34 301 LEU A CA 1
ATOM 2367 C C . LEU A 1 301 ? 48.126 14.770 -30.791 1.00 58.34 301 LEU A C 1
ATOM 2369 O O . LEU A 1 301 ? 48.574 15.439 -31.720 1.00 58.34 301 LEU A O 1
ATOM 2373 N N . ARG A 1 302 ? 47.930 15.296 -29.574 1.00 66.88 302 ARG A N 1
ATOM 2374 C CA . ARG A 1 302 ? 48.298 16.684 -29.238 1.00 66.88 302 ARG A CA 1
ATOM 2375 C C . ARG A 1 302 ? 49.794 16.932 -29.420 1.00 66.88 302 ARG A C 1
ATOM 2377 O O . ARG A 1 302 ? 50.155 17.921 -30.050 1.00 66.88 302 ARG A O 1
ATOM 2384 N N . LYS A 1 303 ? 50.651 16.013 -28.958 1.00 69.94 303 LYS A N 1
ATOM 2385 C CA . LYS A 1 303 ? 52.108 16.112 -29.158 1.00 69.94 303 LYS A CA 1
ATOM 2386 C C . LYS A 1 303 ? 52.468 16.103 -30.648 1.00 69.94 303 LYS A C 1
ATOM 2388 O O . LYS A 1 303 ? 53.179 16.992 -31.101 1.00 69.94 30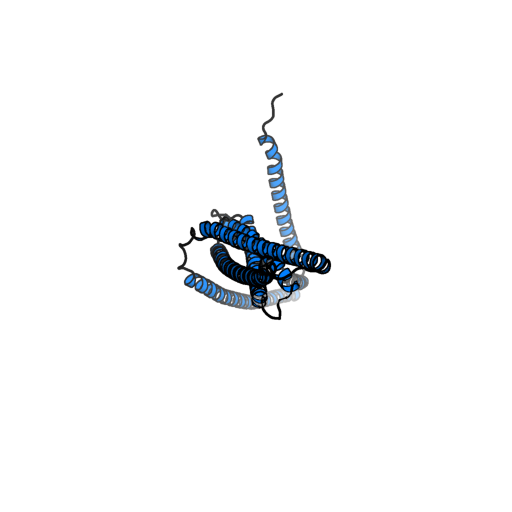3 LYS A O 1
ATOM 2393 N N . LYS A 1 304 ? 51.898 15.181 -31.435 1.00 70.88 304 LYS A N 1
ATOM 2394 C CA . LYS A 1 304 ? 52.134 15.109 -32.892 1.00 70.88 304 LYS A CA 1
ATOM 2395 C C . LYS A 1 304 ? 51.696 16.376 -33.640 1.00 70.88 304 LYS A C 1
ATOM 2397 O O . LYS A 1 304 ? 52.414 16.831 -34.524 1.00 70.88 304 LYS A O 1
ATOM 2402 N N . LYS A 1 305 ? 50.567 16.988 -33.257 1.00 70.06 305 LYS A N 1
ATOM 2403 C CA . LYS A 1 305 ? 50.103 18.260 -33.843 1.00 70.06 305 LYS A CA 1
ATOM 2404 C C . LYS A 1 305 ? 51.054 19.429 -33.561 1.00 70.06 305 LYS A C 1
ATOM 2406 O O . LYS A 1 305 ? 51.233 20.269 -34.435 1.00 70.06 305 LYS A O 1
ATOM 2411 N N . VAL A 1 306 ? 51.681 19.472 -32.382 1.00 78.56 306 VAL A N 1
ATOM 2412 C CA . VAL A 1 306 ? 52.670 20.511 -32.037 1.00 78.56 306 VAL A CA 1
ATOM 2413 C C . VAL A 1 306 ? 53.944 20.365 -32.873 1.00 78.56 306 VAL A C 1
ATOM 2415 O O . VAL A 1 306 ? 54.418 21.356 -33.419 1.00 78.56 306 VAL A O 1
ATOM 2418 N N . TYR A 1 307 ? 54.456 19.142 -33.050 1.00 80.75 307 TYR A N 1
ATOM 2419 C CA . TYR A 1 307 ? 55.624 18.909 -33.911 1.00 80.75 307 TYR A CA 1
ATOM 2420 C C . TYR A 1 307 ? 55.359 19.291 -35.374 1.00 80.75 307 TYR A C 1
ATOM 2422 O O . TYR A 1 307 ? 56.196 19.938 -35.997 1.00 80.75 307 TYR A O 1
ATOM 2430 N N . LEU A 1 308 ? 54.178 18.964 -35.909 1.00 78.38 308 LEU A N 1
ATOM 2431 C CA . LEU A 1 308 ? 53.803 19.320 -37.282 1.00 78.38 308 LEU A CA 1
ATOM 2432 C C . LEU A 1 308 ? 53.688 20.847 -37.460 1.00 78.38 308 LEU A C 1
ATOM 2434 O O . LEU A 1 308 ? 54.158 21.391 -38.457 1.00 78.38 308 LEU A O 1
ATOM 2438 N N . ALA A 1 309 ? 53.146 21.553 -36.462 1.00 78.12 309 ALA A N 1
ATOM 2439 C CA . ALA A 1 309 ? 53.077 23.014 -36.467 1.00 78.12 309 ALA A CA 1
ATOM 2440 C C . ALA A 1 309 ? 54.466 23.684 -36.430 1.00 78.12 309 ALA A C 1
ATOM 2442 O O . ALA A 1 309 ? 54.672 24.676 -37.124 1.00 78.12 309 ALA A O 1
ATOM 2443 N N . LEU A 1 310 ? 55.424 23.137 -35.670 1.00 86.62 310 LEU A N 1
ATOM 2444 C CA . LEU A 1 310 ? 56.802 23.649 -35.630 1.00 86.62 310 LEU A CA 1
ATOM 2445 C C . LEU A 1 310 ? 57.519 23.486 -36.974 1.00 86.62 310 LEU A C 1
ATOM 2447 O O . LEU A 1 310 ? 58.168 24.421 -37.434 1.00 86.62 310 LEU A O 1
ATOM 2451 N N . ILE A 1 311 ? 57.366 22.331 -37.628 1.00 89.62 311 ILE A N 1
ATOM 2452 C CA . ILE A 1 311 ? 57.955 22.086 -38.954 1.00 89.62 311 ILE A CA 1
ATOM 2453 C C . ILE A 1 311 ? 57.395 23.079 -39.979 1.00 89.62 311 ILE A C 1
ATOM 2455 O O . ILE A 1 311 ? 58.152 23.673 -40.743 1.00 89.62 311 ILE A O 1
ATOM 2459 N N . LEU A 1 312 ? 56.078 23.308 -39.963 1.00 87.88 312 LEU A N 1
ATOM 2460 C CA . LEU A 1 312 ? 55.435 24.261 -40.867 1.00 87.88 312 LEU A CA 1
ATOM 2461 C C . LEU A 1 312 ? 55.936 25.693 -40.633 1.00 87.88 312 LEU A C 1
ATOM 2463 O O . LEU A 1 312 ? 56.178 26.417 -41.595 1.00 87.88 312 LEU A O 1
ATOM 2467 N N . LEU A 1 313 ? 56.159 26.082 -39.375 1.00 88.81 313 LEU A N 1
ATOM 2468 C CA . LEU A 1 313 ? 56.721 27.388 -39.028 1.00 88.81 313 LEU A CA 1
ATOM 2469 C C . LEU A 1 313 ? 58.135 27.561 -39.601 1.00 88.81 313 LEU A C 1
ATOM 2471 O O . LEU A 1 313 ? 58.409 28.589 -40.211 1.00 88.81 313 LEU A O 1
ATOM 2475 N N . ILE A 1 314 ? 58.996 26.546 -39.486 1.00 91.56 314 ILE A N 1
ATOM 2476 C CA . ILE A 1 314 ? 60.359 26.581 -40.043 1.00 91.56 314 ILE A CA 1
ATOM 2477 C C . ILE A 1 314 ? 60.327 26.745 -41.568 1.00 91.56 314 ILE A C 1
ATOM 2479 O O . ILE A 1 314 ? 61.057 27.572 -42.109 1.00 91.56 314 ILE A O 1
ATOM 2483 N N . ILE A 1 315 ? 59.455 26.005 -42.260 1.00 90.44 315 ILE A N 1
ATOM 2484 C CA . ILE A 1 315 ? 59.299 26.111 -43.720 1.00 90.44 315 ILE A CA 1
ATOM 2485 C C . ILE A 1 315 ? 58.881 27.534 -44.112 1.00 90.44 315 ILE A C 1
ATOM 2487 O O . ILE A 1 315 ? 59.470 28.123 -45.017 1.00 90.44 315 ILE A O 1
ATOM 2491 N N . VAL A 1 316 ? 57.906 28.112 -43.405 1.00 89.62 316 VAL A N 1
ATOM 2492 C CA . VAL A 1 316 ? 57.461 29.493 -43.643 1.00 89.62 316 VAL A CA 1
ATOM 2493 C C . VAL A 1 316 ? 58.593 30.491 -43.392 1.00 89.62 316 VAL A C 1
ATOM 2495 O O . VAL A 1 316 ? 58.793 31.390 -44.205 1.00 89.62 316 VAL A O 1
ATOM 2498 N N . SER A 1 317 ? 59.375 30.324 -42.324 1.00 85.06 317 SER A N 1
ATOM 2499 C CA . SER A 1 317 ? 60.529 31.185 -42.042 1.00 85.06 317 SER A CA 1
ATOM 2500 C C . SER A 1 317 ? 61.588 31.127 -43.144 1.00 85.06 317 SER A C 1
ATOM 2502 O O . SER A 1 317 ? 62.097 32.171 -43.538 1.00 85.06 317 SER A O 1
ATOM 2504 N N . ILE A 1 318 ? 61.886 29.944 -43.691 1.00 89.88 318 ILE A N 1
ATOM 2505 C CA . ILE A 1 318 ? 62.840 29.792 -44.802 1.00 89.88 318 ILE A CA 1
ATOM 2506 C C . ILE A 1 318 ? 62.331 30.509 -46.057 1.00 89.88 318 ILE A C 1
ATOM 2508 O O . ILE A 1 318 ? 63.086 31.241 -46.694 1.00 89.88 318 ILE A O 1
ATOM 2512 N N . ILE A 1 319 ? 61.047 30.349 -46.392 1.00 88.81 319 ILE A N 1
ATOM 2513 C CA . ILE A 1 319 ? 60.433 31.029 -47.542 1.00 88.81 319 ILE A CA 1
ATOM 2514 C C . ILE A 1 319 ? 60.506 32.550 -47.368 1.00 88.81 319 ILE A C 1
ATOM 2516 O O . ILE A 1 319 ? 60.880 33.253 -48.304 1.00 88.81 319 ILE A O 1
ATOM 2520 N N . LEU A 1 320 ? 60.201 33.062 -46.172 1.00 86.19 320 LEU A N 1
ATOM 2521 C CA . LEU A 1 320 ? 60.287 34.493 -45.878 1.00 86.19 320 LEU A CA 1
ATOM 2522 C C . LEU A 1 320 ? 61.718 35.022 -46.000 1.00 86.19 320 LEU A C 1
ATOM 2524 O O . LEU A 1 320 ? 61.908 36.092 -46.566 1.00 86.19 320 LEU A O 1
ATOM 2528 N N . ILE A 1 321 ? 62.722 34.273 -45.535 1.00 87.06 321 ILE A N 1
ATOM 2529 C CA . ILE A 1 321 ? 64.132 34.659 -45.682 1.00 87.06 321 ILE A CA 1
ATOM 2530 C C . ILE A 1 321 ? 64.525 34.715 -47.162 1.00 87.06 321 ILE A C 1
ATOM 2532 O O . ILE A 1 321 ? 65.162 35.673 -47.576 1.00 87.06 321 ILE A O 1
ATOM 2536 N N . ILE A 1 322 ? 64.117 33.740 -47.980 1.00 86.25 322 ILE A N 1
ATOM 2537 C CA . ILE A 1 322 ? 64.433 33.718 -49.419 1.00 86.25 322 ILE A CA 1
ATOM 2538 C C . ILE A 1 322 ? 63.760 34.878 -50.165 1.00 86.25 322 ILE A C 1
ATOM 2540 O O . ILE A 1 322 ? 64.369 35.466 -51.053 1.00 86.25 322 ILE A O 1
ATOM 2544 N N . VAL A 1 323 ? 62.515 35.208 -49.815 1.00 85.69 323 VAL A N 1
ATOM 2545 C CA . VAL A 1 323 ? 61.775 36.319 -50.432 1.00 85.69 323 VAL A CA 1
ATOM 2546 C C . VAL A 1 323 ? 62.313 37.677 -49.985 1.00 85.69 323 VAL A C 1
ATOM 2548 O O . VAL A 1 323 ? 62.323 38.601 -50.783 1.00 85.69 323 VAL A O 1
ATOM 2551 N N . PHE A 1 324 ? 62.751 37.809 -48.732 1.00 80.00 324 PHE A N 1
ATOM 2552 C CA . PHE A 1 324 ? 63.253 39.073 -48.185 1.00 80.00 324 PHE A CA 1
ATOM 2553 C C . PHE A 1 324 ? 64.736 39.326 -48.503 1.00 80.00 324 PHE A C 1
ATOM 2555 O O . PHE A 1 324 ? 65.180 40.468 -48.504 1.00 80.00 324 PHE A O 1
ATOM 2562 N N . ASN A 1 325 ? 65.510 38.267 -48.757 1.00 72.62 325 ASN A N 1
ATOM 2563 C CA . ASN A 1 325 ? 66.925 38.336 -49.137 1.00 72.62 325 ASN A CA 1
ATOM 2564 C C . ASN A 1 325 ? 67.137 38.387 -50.665 1.00 72.62 325 ASN A C 1
ATOM 2566 O O . ASN A 1 325 ? 68.263 38.231 -51.138 1.00 72.62 325 ASN A O 1
ATOM 2570 N N . ARG A 1 326 ? 66.054 38.552 -51.429 1.00 58.84 326 ARG A N 1
ATOM 2571 C CA . ARG A 1 326 ? 66.040 38.801 -52.871 1.00 58.84 326 ARG A CA 1
ATOM 2572 C C . ARG A 1 326 ? 65.556 40.222 -53.122 1.00 58.84 326 ARG A C 1
ATOM 2574 O O . ARG A 1 326 ? 66.100 40.840 -54.061 1.00 58.84 326 ARG A O 1
#

Secondary structure (DSSP, 8-state):
-PPPPGGGGSHHHHHHHHHHHHHHHHHHHHHHHHHHHHHHSS-HHHHHHHHHHHSSSS-HHHHHHHHHHHHHTTTT---HHHHHHHHHHHHHHHHHHHHHHHHHHHHHHHHHHTTSTT--HHHHHHHHHHHHHHHHHHHHHHHHHHHHHHS----HHHHHHHHHHHHHHHHHHHHHHHHHHHHHHHHHHHHHHHHHHHHTT--TTTTTTS----THHHHHHHHHHHHHHHHHHHHHHHHHHHHHHHHHHHHHHHHHHHHHHHHGGG-S--SSHHHHHHHHHHHHHHHHHHHHHHHHHHHHHHHHHHHHHHHHHHHHHHHHHHHHT-

Organism: NCBI:txid405034

Solvent-accessible surface area (backbone atoms only — not comparable to full-atom values): 18624 Å² total; per-residue (Å²): 135,84,83,80,70,76,78,70,72,54,58,72,56,55,54,49,50,55,52,49,50,53,48,52,51,51,50,51,55,49,50,51,50,49,53,50,55,55,59,76,72,53,61,78,74,60,52,55,59,50,56,63,64,61,76,72,70,87,55,72,68,55,53,52,51,53,53,58,54,57,62,49,56,77,69,90,42,67,52,74,65,53,53,55,49,48,54,53,49,54,53,51,44,54,52,47,46,52,52,42,46,51,48,39,56,52,42,46,54,53,48,68,34,51,95,41,97,77,48,44,75,64,58,55,50,52,46,53,51,52,51,55,52,41,52,51,52,49,54,56,43,49,54,50,50,56,51,57,70,67,53,77,70,84,53,67,70,57,55,53,51,53,53,53,51,50,52,54,40,52,54,44,50,52,52,40,52,52,46,49,52,54,41,44,50,53,50,49,53,50,52,52,53,53,51,58,55,52,56,74,76,60,58,81,72,76,68,74,84,66,81,93,79,63,82,70,52,55,62,51,49,52,51,51,50,56,48,52,50,53,54,49,52,54,49,50,54,52,52,50,53,43,53,50,48,54,52,52,52,51,53,54,51,51,50,50,52,63,48,50,67,65,59,65,79,64,83,82,81,90,86,62,65,73,63,53,55,53,48,55,54,51,50,53,54,50,50,53,51,52,53,51,50,52,52,53,49,54,53,54,50,52,54,53,52,52,54,55,51,52,54,52,49,53,54,52,51,52,52,49,50,58,64,73,76,103

Sequence (326 aa):
MRKIPEHVKIMPSLIRRHQQCAGLIKVMTTIASLCAAKCATMSLTRLKSCVIKQSSQKNNLIIGRFFVIMEASYQGGVTFEDNDKFQQLSQTIASNIKKISQNVSSMSKMVNQLQTPQDSQELRSQLRQIQNYTKKLAKDTSSMIMELMRLRTDIPANILTRDRLSDEYMATLNAFQTTQKAAAQKSKDDVRKVKAQSINIGDPFAMSSGGRDSEHDLNKQEQITAQTERDLQQLEERERDVRKLENDIMDVNQIFKELGTIIHEQGAVVESIEASVETAAHEVEAGIHELSHAANYKNKLRKKKVYLALILLIIVSIILIIVFNR

Nearest PDB structures (foldseek):
  5m4y-assembly1_A  TM=7.311E-01  e=1.195E-04  Saccharomyces cerevisiae S288C
  5m4y-assembly3_E  TM=6.932E-01  e=1.470E-04  Saccharomyces cerevisiae S288C
  5m4y-assembly2_C  TM=7.236E-01  e=6.254E-04  Saccharomyces cerevisiae S288C
  5lg4-assembly1_A  TM=6.081E-01  e=1.396E-04  Saccharomyces cerevisiae S288C
  5nnv-assembly4_D  TM=2.600E-01  e=1.189E+00  Bacillus subtilis subsp. subtilis str. 168

pLDDT: mean 70.42, std 20.65, range [32.06, 98.12]